Protein AF-A0A638SWA0-F1 (afdb_monomer_lite)

Sequence (325 aa):
LQKNQNGADIPDKKLFLRNIGTTNSTTMSFSGGAGWFKLATVTMPQASSVVYISLIGGAGYNVNSPMQAGISELVLRAGNGNPKGLTGALWRRTSVGFTNFAWVNTSGDTYDVYVEIGNYATGVNIQWDYTSNASVTIHTSPTYTANKPTGLTDGTVYVIYSSHIKPTAADVGALSLSGGQLNGALGIGTSSVLGGNSIVLGDNDTGFKQNGDGNLDVYANSVHVMRFVSGSIQSNKTINITGRVNPSDYGNFDSRYVKDVRLGSQQYYGVNNWQTWNFQCPSGHVLTGINVQDTGSNSADNIAGVYYRPVQKYINGTWYNVASV

Foldseek 3Di:
DPPPCVCPVPPDPPVVCVVVPHWDKDWAADPDFFAKWQFKKKQAPLPFKKKKKKKQAFADDDPPPVLRRDMKIKMWTFHNVVVGDIAIEIEGAGPGHFPFKWWADPDDRMIGIMTTGGHRRHGIMMTMDMDPPMDMDTDRHTDDDRYDDPPTGTYHYDYDDDPRRHDACVRVVHAHPVGDDDQWEDEDVEDAPVIDDWYYYPYRWFGWDDPDVQWIFGTDPVDGAWIGGPPDIDGPDDDDDPDDDDDPDCLVVLQPDFPDKDWADKDKDFDDPPDDDDDDDAFQKDWDAWAWDDPDPPDDIDTGITIMTGIWTDGSNDIDGHGDD

pLDDT: mean 93.41, std 6.36, range [58.66, 98.81]

Structure (mmCIF, N/CA/C/O backbone):
data_AF-A0A638SWA0-F1
#
_entry.id   AF-A0A638SWA0-F1
#
loop_
_atom_site.group_PDB
_atom_site.id
_atom_site.type_symbol
_atom_site.label_atom_id
_atom_site.label_alt_id
_atom_site.label_comp_id
_atom_site.label_asym_id
_atom_site.label_entity_id
_atom_site.label_seq_id
_atom_site.pdbx_PDB_ins_code
_atom_site.Cartn_x
_atom_site.Cartn_y
_atom_site.Cartn_z
_atom_site.occupancy
_atom_site.B_iso_or_equiv
_atom_site.auth_seq_id
_atom_site.auth_comp_id
_atom_site.auth_asym_id
_atom_site.auth_atom_id
_atom_site.pdbx_PDB_model_num
ATOM 1 N N . LEU A 1 1 ? -46.696 12.771 49.098 1.00 58.66 1 LEU A N 1
ATOM 2 C CA . LEU A 1 1 ? -45.338 13.254 49.413 1.00 58.66 1 LEU A CA 1
ATOM 3 C C . LEU A 1 1 ? -45.448 14.344 50.460 1.00 58.66 1 LEU A C 1
ATOM 5 O O . LEU A 1 1 ? -45.840 15.465 50.140 1.00 58.66 1 LEU A O 1
ATOM 9 N N . GLN A 1 2 ? -45.182 14.002 51.718 1.00 63.03 2 GLN A N 1
ATOM 10 C CA . GLN A 1 2 ? -45.032 15.016 52.760 1.00 63.03 2 GLN A CA 1
ATOM 11 C C . GLN A 1 2 ? -43.729 15.781 52.480 1.00 63.03 2 GLN A C 1
ATOM 13 O O . GLN A 1 2 ? -42.634 15.236 52.605 1.00 63.03 2 GLN A O 1
ATOM 18 N N . LYS A 1 3 ? -43.838 17.041 52.029 1.00 64.06 3 LYS A N 1
ATOM 19 C CA . LYS A 1 3 ? -42.699 17.856 51.546 1.00 64.06 3 LYS A CA 1
ATOM 20 C C . LYS A 1 3 ? -41.558 18.022 52.565 1.00 64.06 3 LYS A C 1
ATOM 22 O O . LYS A 1 3 ? -40.447 18.346 52.175 1.00 64.06 3 LYS A O 1
ATOM 27 N N . ASN A 1 4 ? -41.822 17.799 53.846 1.00 79.12 4 ASN A N 1
ATOM 28 C CA . ASN A 1 4 ? -40.891 17.942 54.963 1.00 79.12 4 ASN A CA 1
ATOM 29 C C . ASN A 1 4 ? -40.115 16.658 55.318 1.00 79.12 4 ASN A C 1
ATOM 31 O O . ASN A 1 4 ? -39.335 16.683 56.264 1.00 79.12 4 ASN A O 1
ATOM 35 N N . GLN A 1 5 ? -40.305 15.550 54.591 1.00 77.62 5 GLN A N 1
ATOM 36 C CA . GLN A 1 5 ? -39.649 14.271 54.902 1.00 77.62 5 GLN A CA 1
ATOM 37 C C . GLN A 1 5 ? -38.492 13.898 53.962 1.00 77.62 5 GLN A C 1
ATOM 39 O O . GLN A 1 5 ? -37.899 12.838 54.136 1.00 77.62 5 GLN A O 1
ATOM 44 N N . ASN A 1 6 ? -38.147 14.739 52.975 1.00 75.19 6 ASN A N 1
ATOM 45 C CA . ASN A 1 6 ? -37.049 14.495 52.019 1.00 75.19 6 ASN A CA 1
ATOM 46 C C . ASN A 1 6 ? -37.066 13.077 51.399 1.00 75.19 6 ASN A C 1
ATOM 48 O O . ASN A 1 6 ? -36.022 12.464 51.181 1.00 75.19 6 ASN A O 1
ATOM 52 N N . GLY A 1 7 ? -38.261 12.531 51.147 1.00 76.88 7 GLY A N 1
ATOM 53 C CA . GLY A 1 7 ? -38.437 11.191 50.584 1.00 76.88 7 GLY A CA 1
ATOM 54 C C . GLY A 1 7 ? -38.233 10.032 51.568 1.00 76.88 7 GLY A C 1
ATOM 55 O O . GLY A 1 7 ? -38.028 8.900 51.130 1.00 76.88 7 GLY A O 1
ATOM 56 N N . ALA A 1 8 ? -38.262 10.274 52.884 1.00 79.75 8 ALA A N 1
ATOM 57 C CA . ALA A 1 8 ? -38.305 9.211 53.894 1.00 79.75 8 ALA A CA 1
ATOM 58 C C . ALA A 1 8 ? -39.640 8.440 53.889 1.00 79.75 8 ALA A C 1
ATOM 60 O O . ALA A 1 8 ? -39.660 7.278 54.283 1.00 79.75 8 ALA A O 1
ATOM 61 N N . ASP A 1 9 ? -40.720 9.050 53.386 1.00 84.00 9 ASP A N 1
ATOM 62 C CA . ASP A 1 9 ? -42.027 8.418 53.156 1.00 84.00 9 ASP A CA 1
ATOM 63 C C . ASP A 1 9 ? -42.043 7.452 51.966 1.00 84.00 9 ASP A C 1
ATOM 65 O O . ASP A 1 9 ? -43.042 6.767 51.760 1.00 84.00 9 ASP A O 1
ATOM 69 N N . ILE A 1 10 ? -40.971 7.390 51.171 1.00 83.19 10 ILE A N 1
ATOM 70 C CA . ILE A 1 10 ? -40.895 6.541 49.983 1.00 83.19 10 ILE A CA 1
ATOM 71 C C . ILE A 1 10 ? -40.495 5.118 50.412 1.00 83.19 10 ILE A C 1
ATOM 73 O O . ILE A 1 10 ? -39.326 4.908 50.756 1.00 83.19 10 ILE A O 1
ATOM 77 N N . PRO A 1 11 ? -41.410 4.126 50.357 1.00 82.06 11 PRO A N 1
ATOM 78 C CA . PRO A 1 11 ? -41.141 2.780 50.871 1.00 82.06 11 PRO A CA 1
ATOM 79 C C . PRO A 1 11 ? -40.089 2.042 50.037 1.00 82.06 11 PRO A C 1
ATOM 81 O O . PRO A 1 11 ? -39.259 1.316 50.575 1.00 82.06 11 PRO A O 1
ATOM 84 N N . ASP A 1 12 ? -40.100 2.275 48.721 1.00 81.75 12 ASP A N 1
ATOM 85 C CA . ASP A 1 12 ? -39.104 1.769 47.782 1.00 81.75 12 ASP A CA 1
ATOM 86 C C . ASP A 1 12 ? -38.565 2.918 46.925 1.00 81.75 12 ASP A C 1
ATOM 88 O O . ASP A 1 12 ? -39.152 3.330 45.920 1.00 81.75 12 ASP A O 1
ATOM 92 N N . LYS A 1 13 ? -37.415 3.450 47.345 1.00 79.44 13 LYS A N 1
ATOM 93 C CA . LYS A 1 13 ? -36.737 4.547 46.646 1.00 79.44 13 LYS A CA 1
ATOM 94 C C . LYS A 1 13 ? -36.307 4.150 45.234 1.00 79.44 13 LYS A C 1
ATOM 96 O O . LYS A 1 13 ? -36.334 4.998 44.350 1.00 79.44 13 LYS A O 1
ATOM 101 N N . LYS A 1 14 ? -35.953 2.881 44.995 1.00 73.44 14 LYS A N 1
ATOM 102 C CA . LYS A 1 14 ? -35.503 2.408 43.676 1.00 73.44 14 LYS A CA 1
ATOM 103 C C . LYS A 1 14 ? -36.674 2.353 42.697 1.00 73.44 14 LYS A C 1
ATOM 105 O O . LYS A 1 14 ? -36.560 2.856 41.581 1.00 73.44 14 LYS A O 1
ATOM 110 N N . LEU A 1 15 ? -37.810 1.803 43.128 1.00 75.31 15 LEU A N 1
ATOM 111 C CA . LEU A 1 15 ? -39.031 1.778 42.320 1.00 75.31 15 LEU A CA 1
ATOM 112 C C . LEU A 1 15 ? -39.564 3.191 42.060 1.00 75.31 15 LEU A C 1
ATOM 114 O O . LEU A 1 15 ? -39.975 3.492 40.941 1.00 75.31 15 LEU A O 1
ATOM 118 N N . PHE A 1 16 ? -39.509 4.077 43.060 1.00 80.56 16 PHE A N 1
ATOM 119 C CA . PHE A 1 16 ? -39.891 5.476 42.883 1.00 80.56 16 PHE A CA 1
ATOM 120 C C . PHE A 1 16 ? -39.040 6.170 41.816 1.00 80.56 16 PHE A C 1
ATOM 122 O O . PHE A 1 16 ? -39.613 6.730 40.885 1.00 80.56 16 PHE A O 1
ATOM 129 N N . LEU A 1 17 ? -37.704 6.072 41.904 1.00 78.06 17 LEU A N 1
ATOM 130 C CA . LEU A 1 17 ? -36.780 6.645 40.917 1.00 78.06 17 LEU A CA 1
ATOM 131 C C . LEU A 1 17 ? -37.087 6.144 39.497 1.00 78.06 17 LEU A C 1
ATOM 133 O O . LEU A 1 17 ? -37.130 6.941 38.559 1.00 78.06 17 LEU A O 1
ATOM 137 N N . ARG A 1 18 ? -37.384 4.847 39.351 1.00 76.19 18 ARG A N 1
ATOM 138 C CA . ARG A 1 18 ? -37.765 4.247 38.067 1.00 76.19 18 ARG A CA 1
ATOM 139 C C . ARG A 1 18 ? -39.088 4.799 37.530 1.00 76.19 18 ARG A C 1
ATOM 141 O O . ARG A 1 18 ? -39.174 5.119 36.349 1.00 76.19 18 ARG A O 1
ATOM 148 N N . ASN A 1 19 ? -40.100 4.947 38.384 1.00 80.75 19 ASN A N 1
ATOM 149 C CA . ASN A 1 19 ? -41.422 5.442 37.986 1.00 80.75 19 ASN A CA 1
ATOM 150 C C . ASN A 1 19 ? -41.401 6.904 37.524 1.00 80.75 19 ASN A C 1
ATOM 152 O O . ASN A 1 19 ? -42.198 7.281 36.670 1.00 80.75 19 ASN A O 1
ATOM 156 N N . ILE A 1 20 ? -40.492 7.719 38.065 1.00 83.69 20 ILE A N 1
ATOM 157 C CA . ILE A 1 20 ? -40.313 9.116 37.643 1.00 83.69 20 ILE A CA 1
ATOM 158 C C . ILE A 1 20 ? -39.278 9.279 36.516 1.00 83.69 20 ILE A C 1
ATOM 160 O O . ILE A 1 20 ? -38.947 10.406 36.158 1.00 83.69 20 ILE A O 1
ATOM 164 N N . GLY A 1 21 ? -38.759 8.176 35.961 1.00 76.50 21 GLY A N 1
ATOM 165 C CA . GLY A 1 21 ? -37.814 8.194 34.839 1.00 76.50 21 GLY A CA 1
ATOM 166 C C . GLY A 1 21 ? -36.405 8.676 35.197 1.00 76.50 21 GLY A C 1
ATOM 167 O O . GLY A 1 21 ? -35.696 9.184 34.335 1.00 76.50 21 GLY A O 1
ATOM 168 N N . THR A 1 22 ? -35.995 8.547 36.460 1.00 78.44 22 THR A N 1
ATOM 169 C CA . THR A 1 22 ? -34.651 8.935 36.922 1.00 78.44 22 THR A CA 1
ATOM 170 C C . THR A 1 22 ? -33.704 7.737 36.982 1.00 78.44 22 THR A C 1
ATOM 172 O O . THR A 1 22 ? -34.114 6.615 37.277 1.00 78.44 22 THR A O 1
ATOM 175 N N . THR A 1 23 ? -32.421 7.974 36.710 1.00 83.25 23 THR A N 1
ATOM 176 C CA . THR A 1 23 ? -31.363 6.951 36.736 1.00 83.25 23 THR A CA 1
ATOM 177 C C . THR A 1 23 ? -30.729 6.867 38.123 1.00 83.25 23 THR A C 1
ATOM 179 O O . THR A 1 23 ? -30.589 7.882 38.806 1.00 83.25 23 THR A O 1
ATOM 182 N N . ASN A 1 24 ? -30.306 5.673 38.551 1.00 90.62 24 ASN A N 1
ATOM 183 C CA . ASN A 1 24 ? -29.536 5.550 39.789 1.00 90.62 24 ASN A CA 1
ATOM 184 C C . ASN A 1 24 ? -28.163 6.197 39.594 1.00 90.62 24 ASN A C 1
ATOM 186 O O . ASN A 1 24 ? -27.539 6.010 38.549 1.00 90.62 24 ASN A O 1
ATOM 190 N N . SER A 1 25 ? -27.678 6.930 40.595 1.00 93.19 25 SER A N 1
ATOM 191 C CA . SER A 1 25 ? -26.386 7.606 40.508 1.00 93.19 25 SER A CA 1
ATOM 192 C C . SER A 1 25 ? -25.661 7.683 41.843 1.00 93.19 25 SER A C 1
ATOM 194 O O . SER A 1 25 ? -26.291 7.742 42.897 1.00 93.19 25 SER A O 1
ATOM 196 N N . THR A 1 26 ? -24.336 7.752 41.790 1.00 95.38 26 THR A N 1
ATOM 197 C CA . THR A 1 26 ? -23.477 8.074 42.932 1.00 95.38 26 THR A CA 1
ATOM 198 C C . THR A 1 26 ? -22.214 8.789 42.457 1.00 95.38 26 THR A C 1
ATOM 200 O O . THR A 1 26 ? -21.852 8.700 41.283 1.00 95.38 26 THR A O 1
ATOM 203 N N . THR A 1 27 ? -21.532 9.480 43.365 1.00 96.31 27 THR A N 1
ATOM 204 C CA . THR A 1 27 ? -20.214 10.072 43.114 1.00 96.31 27 THR A CA 1
ATOM 205 C C . THR A 1 27 ? -19.182 9.290 43.908 1.00 96.31 27 THR A C 1
ATOM 207 O O . THR A 1 27 ? -19.388 8.995 45.086 1.00 96.31 27 THR A O 1
ATOM 210 N N . MET A 1 28 ? -18.067 8.942 43.275 1.00 96.31 28 MET A N 1
ATOM 211 C CA . MET A 1 28 ? -17.005 8.177 43.922 1.00 96.31 28 MET A CA 1
ATOM 212 C C . MET A 1 28 ? -15.629 8.528 43.363 1.00 96.31 28 MET A C 1
ATOM 214 O O . MET A 1 28 ? -15.500 9.233 42.364 1.00 96.31 28 MET A O 1
ATOM 218 N N . SER A 1 29 ? -14.594 8.029 44.028 1.00 95.88 29 SER A N 1
ATOM 219 C CA . SER A 1 29 ? -13.204 8.162 43.598 1.00 95.88 29 SER A CA 1
ATOM 220 C C . SER A 1 29 ? -12.566 6.783 43.503 1.00 95.88 29 SER A C 1
ATOM 222 O O . SER A 1 29 ? -12.818 5.917 44.342 1.00 95.88 29 SER A O 1
ATOM 224 N N . PHE A 1 30 ? -11.714 6.595 42.501 1.00 96.69 30 PHE A N 1
ATOM 225 C CA . PHE A 1 30 ? -10.897 5.397 42.342 1.00 96.69 30 PHE A CA 1
ATOM 226 C C . PHE A 1 30 ? -9.528 5.637 42.987 1.00 96.69 30 PHE A C 1
ATOM 228 O O . PHE A 1 30 ? -8.659 6.300 42.419 1.00 96.69 30 PHE A O 1
ATOM 235 N N . SER A 1 31 ? -9.359 5.137 44.212 1.00 94.75 31 SER A N 1
ATOM 236 C CA . SER A 1 31 ? -8.161 5.346 45.035 1.00 94.75 31 SER A CA 1
ATOM 237 C C . SER A 1 31 ? -7.255 4.113 45.018 1.00 94.75 31 SER A C 1
ATOM 239 O O . SER A 1 31 ? -7.712 3.016 45.322 1.00 94.75 31 SER A O 1
ATOM 241 N N . GLY A 1 32 ? -5.968 4.289 44.711 1.00 92.06 32 GLY A N 1
ATOM 242 C CA . GLY A 1 32 ? -4.966 3.209 44.730 1.00 92.06 32 GLY A CA 1
ATOM 243 C C . GLY A 1 32 ? -3.933 3.297 43.606 1.00 92.06 32 GLY A C 1
ATOM 244 O O . GLY A 1 32 ? -2.795 2.870 43.780 1.00 92.06 32 GLY A O 1
ATOM 245 N N . GLY A 1 33 ? -4.305 3.917 42.488 1.00 94.00 33 GLY A N 1
ATOM 246 C CA . GLY A 1 33 ? -3.442 4.103 41.330 1.00 94.00 33 GLY A CA 1
ATOM 247 C C . GLY A 1 33 ? -4.178 3.817 40.021 1.00 94.00 33 GLY A C 1
ATOM 248 O O . GLY A 1 33 ? -5.387 3.592 40.018 1.00 94.00 33 GLY A O 1
ATOM 249 N N . ALA A 1 34 ? -3.443 3.800 38.912 1.00 97.06 34 ALA A N 1
ATOM 250 C CA . ALA A 1 34 ? -3.922 3.277 37.643 1.00 97.06 34 ALA A CA 1
ATOM 251 C C . ALA A 1 34 ? -3.951 1.750 37.739 1.00 97.06 34 ALA A C 1
ATOM 253 O O . ALA A 1 34 ? -2.951 1.142 38.121 1.00 97.06 34 ALA A O 1
ATOM 254 N N . GLY A 1 35 ? -5.083 1.139 37.411 1.00 97.75 35 GLY A N 1
ATOM 255 C CA . GLY A 1 35 ? -5.234 -0.307 37.511 1.00 97.75 35 GLY A CA 1
ATOM 256 C C . GLY A 1 35 ? -6.689 -0.745 37.543 1.00 97.75 35 GLY A C 1
ATOM 257 O O . GLY A 1 35 ? -7.573 -0.067 37.018 1.00 97.75 35 GLY A O 1
ATOM 258 N N . TRP A 1 36 ? -6.920 -1.899 38.161 1.00 98.62 36 TRP A N 1
ATOM 259 C CA . TRP A 1 36 ? -8.186 -2.617 38.154 1.00 98.62 36 TRP A CA 1
ATOM 260 C C . TRP A 1 36 ? -8.939 -2.447 39.469 1.00 98.62 36 TRP A C 1
ATOM 262 O O . TRP A 1 36 ? -8.371 -2.537 40.556 1.00 98.62 36 TRP A O 1
ATOM 272 N N . PHE A 1 37 ? -10.247 -2.237 39.362 1.00 98.56 37 PHE A N 1
ATOM 273 C CA . PHE A 1 37 ? -11.129 -1.988 40.494 1.00 98.56 37 PHE A CA 1
ATOM 274 C C . PHE A 1 37 ? -12.367 -2.868 40.409 1.00 98.56 37 PHE A C 1
ATOM 276 O O . PHE A 1 37 ? -13.006 -2.927 39.358 1.00 98.56 37 PHE A O 1
ATOM 283 N N . LYS A 1 38 ? -12.754 -3.502 41.521 1.00 98.50 38 LYS A N 1
ATOM 284 C CA . LYS A 1 38 ? -14.052 -4.189 41.634 1.00 98.50 38 LYS A CA 1
ATOM 285 C C . LYS A 1 38 ? -15.168 -3.146 41.733 1.00 98.50 38 LYS A C 1
ATOM 287 O O . LYS A 1 38 ? -15.517 -2.712 42.828 1.00 98.50 38 LYS A O 1
ATOM 292 N N . LEU A 1 39 ? -15.700 -2.721 40.590 1.00 98.56 39 LEU A N 1
ATOM 293 C CA . LEU A 1 39 ? -16.686 -1.644 40.487 1.00 98.56 39 LEU A CA 1
ATOM 294 C C . LEU A 1 39 ? -18.044 -2.038 41.063 1.00 98.56 39 LEU A C 1
ATOM 296 O O . LEU A 1 39 ? -18.667 -1.253 41.776 1.00 98.56 39 LEU A O 1
ATOM 300 N N . ALA A 1 40 ? -18.523 -3.232 40.720 1.00 98.62 40 ALA A N 1
ATOM 301 C CA . ALA A 1 40 ? -19.883 -3.633 41.036 1.00 98.62 40 ALA A CA 1
ATOM 302 C C . ALA A 1 40 ? -19.999 -5.128 41.317 1.00 98.62 40 ALA A C 1
ATOM 304 O O . ALA A 1 40 ? -19.208 -5.935 40.833 1.00 98.62 40 ALA A O 1
ATOM 305 N N . THR A 1 41 ? -21.039 -5.486 42.058 1.00 98.62 41 THR A N 1
ATOM 306 C CA . THR A 1 41 ? -21.566 -6.851 42.107 1.00 98.62 41 THR A CA 1
ATOM 307 C C . THR A 1 41 ? -22.967 -6.822 41.512 1.00 98.62 41 THR A C 1
ATOM 309 O O . THR A 1 41 ? -23.808 -6.024 41.934 1.00 98.62 41 THR A O 1
ATOM 312 N N . VAL A 1 42 ? -23.212 -7.665 40.515 1.00 98.50 42 VAL A N 1
ATOM 313 C CA . VAL A 1 42 ? -24.490 -7.751 39.801 1.00 98.50 42 VAL A CA 1
ATOM 314 C C . VAL A 1 42 ? -25.092 -9.133 39.986 1.00 98.50 42 VAL A C 1
ATOM 316 O O . VAL A 1 42 ? -24.368 -10.122 39.993 1.00 98.50 42 VAL A O 1
ATOM 319 N N . THR A 1 43 ? -26.412 -9.225 40.119 1.00 98.19 43 THR A N 1
ATOM 320 C CA . THR A 1 43 ? -27.128 -10.500 39.972 1.00 98.19 43 THR A CA 1
ATOM 321 C C . THR A 1 43 ? -27.958 -10.421 38.706 1.00 98.19 43 THR A C 1
ATOM 323 O O . THR A 1 43 ? -28.804 -9.540 38.576 1.00 98.19 43 THR A O 1
ATOM 326 N N . MET A 1 44 ? -27.674 -11.296 37.749 1.00 97.75 44 MET A N 1
ATOM 327 C CA . MET A 1 44 ? -28.225 -11.259 36.398 1.00 97.75 44 MET A CA 1
ATOM 328 C C . MET A 1 44 ? -28.675 -12.663 35.986 1.00 97.75 44 MET A C 1
ATOM 330 O O . MET A 1 44 ? -27.873 -13.414 35.418 1.00 97.75 44 MET A O 1
ATOM 334 N N . PRO A 1 45 ? -29.938 -13.031 36.273 1.00 96.50 45 PRO A N 1
ATOM 335 C CA . PRO A 1 45 ? -30.500 -14.302 35.844 1.00 96.50 45 PRO A CA 1
ATOM 336 C C . PRO A 1 45 ? -30.265 -14.580 34.360 1.00 96.50 45 PRO A C 1
ATOM 338 O O . PRO A 1 45 ? -30.293 -13.662 33.538 1.00 96.50 45 PRO A O 1
ATOM 341 N N . GLN A 1 46 ? -30.082 -15.852 33.998 1.00 94.31 46 GLN A N 1
ATOM 342 C CA . GLN A 1 46 ? -29.899 -16.302 32.606 1.00 94.31 46 GLN A CA 1
ATOM 343 C C . GLN A 1 46 ? -31.212 -16.243 31.792 1.00 94.31 46 GLN A C 1
ATOM 345 O O . GLN A 1 46 ? -31.641 -17.217 31.178 1.00 94.31 46 GLN A O 1
ATOM 350 N N . ALA A 1 47 ? -31.890 -15.096 31.846 1.00 88.19 47 ALA A N 1
ATOM 351 C CA . ALA A 1 47 ? -33.216 -14.836 31.305 1.00 88.19 47 ALA A CA 1
ATOM 352 C C . ALA A 1 47 ? -33.323 -13.366 30.856 1.00 88.19 47 ALA A C 1
ATOM 354 O O . ALA A 1 47 ? -34.004 -12.552 31.479 1.00 88.19 47 ALA A O 1
ATOM 355 N N . SER A 1 48 ? -32.615 -13.009 29.779 1.00 88.00 48 SER A N 1
ATOM 356 C CA . SER A 1 48 ? -32.664 -11.675 29.147 1.00 88.00 48 SER A CA 1
ATOM 357 C C . SER A 1 48 ? -32.414 -10.495 30.105 1.00 88.00 48 SER A C 1
ATOM 359 O O . SER A 1 48 ? -33.003 -9.426 29.946 1.00 88.00 48 SER A O 1
ATOM 361 N N . SER A 1 49 ? -31.529 -10.662 31.091 1.00 96.31 49 SER A N 1
ATOM 362 C CA . SER A 1 49 ? -31.111 -9.571 31.974 1.00 96.31 49 SER A CA 1
ATOM 363 C C . SER A 1 49 ? -30.142 -8.613 31.285 1.00 96.31 49 SER A C 1
ATOM 365 O O . SER A 1 49 ? -29.224 -9.051 30.587 1.00 96.31 49 SER A O 1
ATOM 367 N N . VAL A 1 50 ? -30.313 -7.310 31.519 1.00 97.00 50 VAL A N 1
ATOM 368 C CA . VAL A 1 50 ? -29.412 -6.252 31.036 1.00 97.00 50 VAL A CA 1
ATOM 369 C C . VAL A 1 50 ? -29.028 -5.356 32.205 1.00 97.00 50 VAL A C 1
ATOM 371 O O . VAL A 1 50 ? -29.882 -5.002 33.015 1.00 97.00 50 VAL A O 1
ATOM 374 N N . VAL A 1 51 ? -27.752 -4.989 32.273 1.00 98.12 51 VAL A N 1
ATOM 375 C CA . VAL A 1 51 ? -27.220 -3.973 33.185 1.00 98.12 51 VAL A CA 1
ATOM 376 C C . VAL A 1 51 ? -26.471 -2.941 32.349 1.00 98.12 51 VAL A C 1
ATOM 378 O O . VAL A 1 51 ? -25.668 -3.300 31.492 1.00 98.12 51 VAL A O 1
ATOM 381 N N . TYR A 1 52 ? -26.724 -1.668 32.613 1.00 97.62 52 TYR A N 1
ATOM 382 C CA . TYR A 1 52 ? -25.995 -0.532 32.066 1.00 97.62 52 TYR A CA 1
ATOM 383 C C . TYR A 1 52 ? -25.321 0.212 33.215 1.00 97.62 52 TYR A C 1
ATOM 385 O O . TYR A 1 52 ? -25.970 0.512 34.215 1.00 97.62 52 TYR A O 1
ATOM 393 N N . ILE A 1 53 ? -24.033 0.514 33.079 1.00 98.12 53 ILE A N 1
ATOM 394 C CA . ILE A 1 53 ? -23.268 1.342 34.013 1.00 98.12 53 ILE A CA 1
ATOM 395 C C . ILE A 1 53 ? -22.465 2.344 33.191 1.00 98.12 53 ILE A C 1
ATOM 397 O O . ILE A 1 53 ? -21.715 1.950 32.304 1.00 98.12 53 ILE A O 1
ATOM 401 N N . SER A 1 54 ? -22.556 3.629 33.506 1.00 96.62 54 SER A N 1
ATOM 402 C CA . SER A 1 54 ? -21.723 4.658 32.893 1.00 96.62 54 SER A CA 1
ATOM 403 C C . SER A 1 54 ? -20.902 5.427 33.905 1.00 96.62 54 SER A C 1
ATOM 405 O O . SER A 1 54 ? -21.371 5.746 34.996 1.00 96.62 54 SER A O 1
ATOM 407 N N . LEU A 1 55 ? -19.693 5.779 33.487 1.00 96.44 55 LEU A N 1
ATOM 408 C CA . LEU A 1 55 ? -18.830 6.755 34.131 1.00 96.44 55 LEU A CA 1
ATOM 409 C C . LEU A 1 55 ? -18.972 8.088 33.399 1.00 96.44 55 LEU A C 1
ATOM 411 O O . LEU A 1 55 ? -18.787 8.135 32.184 1.00 96.44 55 LEU A O 1
ATOM 415 N N . ILE A 1 56 ? -19.254 9.155 34.139 1.00 95.00 56 ILE A N 1
ATOM 416 C CA . ILE A 1 56 ? -19.227 10.539 33.662 1.00 95.00 56 ILE A CA 1
ATOM 417 C C . ILE A 1 56 ? -18.099 11.261 34.406 1.00 95.00 56 ILE A C 1
ATOM 419 O O . ILE A 1 56 ? -18.082 11.315 35.639 1.00 95.00 56 ILE A O 1
ATOM 423 N N . GLY A 1 57 ? -17.158 11.802 33.638 1.00 93.81 57 GLY A N 1
ATOM 424 C CA . GLY A 1 57 ? -15.832 12.206 34.095 1.00 93.81 57 GLY A CA 1
ATOM 425 C C . GLY A 1 57 ? -14.764 11.177 33.711 1.00 93.81 57 GLY A C 1
ATOM 426 O O . GLY A 1 57 ? -15.010 10.230 32.962 1.00 93.81 57 GLY A O 1
ATOM 427 N N . GLY A 1 58 ? -13.553 11.363 34.220 1.00 92.81 58 GLY A N 1
ATOM 428 C CA . GLY A 1 58 ? -12.433 10.466 33.960 1.00 92.81 58 GLY A CA 1
ATOM 429 C C . GLY A 1 58 ? -11.232 10.783 34.840 1.00 92.81 58 GLY A C 1
ATOM 430 O O . GLY A 1 58 ? -11.328 11.527 35.813 1.00 92.81 58 GLY A O 1
ATOM 431 N N . ALA A 1 59 ? -10.094 10.200 34.491 1.00 94.44 59 ALA A N 1
ATOM 432 C CA . ALA A 1 59 ? -8.810 10.442 35.125 1.00 94.44 59 ALA A CA 1
ATOM 433 C C . ALA A 1 59 ? -8.305 11.880 34.876 1.00 94.44 59 ALA A C 1
ATOM 435 O O . ALA A 1 59 ? -7.956 12.258 33.751 1.00 94.44 59 ALA A O 1
ATOM 436 N N . GLY A 1 60 ? -8.209 12.654 35.961 1.00 94.38 60 GLY A N 1
ATOM 437 C CA . GLY A 1 60 ? -7.711 14.031 36.015 1.00 94.38 60 GLY A CA 1
ATOM 438 C C . GLY A 1 60 ? -8.771 15.118 35.778 1.00 94.38 60 GLY A C 1
ATOM 439 O O . GLY A 1 60 ? -9.911 14.837 35.426 1.00 94.38 60 GLY A O 1
ATOM 440 N N . TYR A 1 61 ? -8.381 16.376 36.013 1.00 93.44 61 TYR A N 1
ATOM 441 C CA . TYR A 1 61 ? -9.267 17.556 36.036 1.00 93.44 61 TYR A CA 1
ATOM 442 C C . TYR A 1 61 ? -8.547 18.847 35.580 1.00 93.44 61 TYR A C 1
ATOM 444 O O . TYR A 1 61 ? -8.792 19.947 36.073 1.00 93.44 61 TYR A O 1
ATOM 452 N N . ASN A 1 62 ? -7.609 18.710 34.647 1.00 94.81 62 ASN A N 1
ATOM 453 C CA . ASN A 1 62 ? -6.805 19.796 34.102 1.00 94.81 62 ASN A CA 1
ATOM 454 C C . ASN A 1 62 ? -7.602 20.634 33.091 1.00 94.81 62 ASN A C 1
ATOM 456 O O . ASN A 1 62 ? -8.305 20.117 32.220 1.00 94.81 62 ASN A O 1
ATOM 460 N N . VAL A 1 63 ? -7.415 21.953 33.136 1.00 94.75 63 VAL A N 1
ATOM 461 C CA . VAL A 1 63 ? -7.915 22.862 32.095 1.00 94.75 63 VAL A CA 1
ATOM 462 C C . VAL A 1 63 ? -7.262 22.514 30.747 1.00 94.75 63 VAL A C 1
ATOM 464 O O . VAL A 1 63 ? -6.131 22.032 30.697 1.00 94.75 63 VAL A O 1
ATOM 467 N N . ASN A 1 64 ? -7.980 22.738 29.641 1.00 93.88 64 ASN A N 1
ATOM 468 C CA . ASN A 1 64 ? -7.540 22.428 28.270 1.00 93.88 64 ASN A CA 1
ATOM 469 C C . ASN A 1 64 ? -7.281 20.935 27.989 1.00 93.88 64 ASN A C 1
ATOM 471 O O . ASN A 1 64 ? -6.662 20.590 26.985 1.00 93.88 64 ASN A O 1
ATOM 475 N N . SER A 1 65 ? -7.793 20.045 28.842 1.00 92.62 65 SER A N 1
ATOM 476 C CA . SER A 1 65 ? -7.764 18.589 28.664 1.00 92.62 65 SER A CA 1
ATOM 477 C C . SER A 1 65 ? -9.188 18.037 28.477 1.00 92.62 65 SER A C 1
ATOM 479 O O . SER A 1 65 ? -9.702 17.341 29.352 1.00 92.62 65 SER A O 1
ATOM 481 N N . PRO A 1 66 ? -9.871 18.334 27.351 1.00 90.69 66 PRO A N 1
ATOM 482 C CA . PRO A 1 66 ? -11.300 18.038 27.177 1.00 90.69 66 PRO A CA 1
ATOM 483 C C . PRO A 1 66 ? -11.641 16.543 27.243 1.00 90.69 66 PRO A C 1
ATOM 485 O O . PRO A 1 66 ? -12.759 16.193 27.606 1.00 90.69 66 PRO A O 1
ATOM 488 N N . MET A 1 67 ? -10.685 15.645 26.976 1.00 90.62 67 MET A N 1
ATOM 489 C CA . MET A 1 67 ? -10.880 14.200 27.141 1.00 90.62 67 MET A CA 1
ATOM 490 C C . MET A 1 67 ? -11.211 13.786 28.588 1.00 90.62 67 MET A C 1
ATOM 492 O O . MET A 1 67 ? -11.791 12.719 28.781 1.00 90.62 67 MET A O 1
ATOM 496 N N . GLN A 1 68 ? -10.855 14.611 29.585 1.00 92.88 68 GLN A N 1
ATOM 497 C CA . GLN A 1 68 ? -11.137 14.384 31.012 1.00 92.88 68 GLN A CA 1
ATOM 498 C C . GLN A 1 68 ? -12.600 14.645 31.382 1.00 92.88 68 GLN A C 1
ATOM 500 O O . GLN A 1 68 ? -13.112 14.026 32.313 1.00 92.88 68 GLN A O 1
ATOM 505 N N . ALA A 1 69 ? -13.319 15.445 30.589 1.00 91.56 69 ALA A N 1
ATOM 506 C CA . ALA A 1 69 ? -14.781 15.513 30.613 1.00 91.56 69 ALA A CA 1
ATOM 507 C C . ALA A 1 69 ? -15.384 14.324 29.835 1.00 91.56 69 ALA A C 1
ATOM 509 O O . ALA A 1 69 ? -16.169 14.486 28.902 1.00 91.56 69 ALA A O 1
ATOM 510 N N . GLY A 1 70 ? -14.923 13.117 30.167 1.00 88.50 70 GLY A N 1
ATOM 511 C CA . GLY A 1 70 ? -15.202 11.906 29.414 1.00 88.50 70 GLY A CA 1
ATOM 512 C C . GLY A 1 70 ? -16.495 11.207 29.804 1.00 88.50 70 GLY A C 1
ATOM 513 O O . GLY A 1 70 ? -17.096 11.482 30.840 1.00 88.50 70 GLY A O 1
ATOM 514 N N . ILE A 1 71 ? -16.904 10.269 28.952 1.00 91.81 71 ILE A N 1
ATOM 515 C CA . ILE A 1 71 ? -17.991 9.330 29.221 1.00 91.81 71 ILE A CA 1
ATOM 516 C C . ILE A 1 71 ? -17.498 7.931 28.851 1.00 91.81 71 ILE A C 1
ATOM 518 O O . ILE A 1 71 ? -16.848 7.744 27.820 1.00 91.81 71 ILE A O 1
ATOM 522 N N . SER A 1 72 ? -17.784 6.944 29.694 1.00 93.56 72 SER A N 1
ATOM 523 C CA . SER A 1 72 ? -17.599 5.521 29.387 1.00 93.56 72 SER A CA 1
ATOM 524 C C . SER A 1 72 ? -18.882 4.771 29.687 1.00 93.56 72 SER A C 1
ATOM 526 O O . SER A 1 72 ? -19.488 5.015 30.725 1.00 93.56 72 SER A O 1
ATOM 528 N N . GLU A 1 73 ? -19.285 3.863 28.805 1.00 96.06 73 GLU A N 1
ATOM 529 C CA . GLU A 1 73 ? -20.566 3.158 28.910 1.00 96.06 73 GLU A CA 1
ATOM 530 C C . GLU A 1 73 ? -20.331 1.651 28.857 1.00 96.06 73 GLU A C 1
ATOM 532 O O . GLU A 1 73 ? -19.909 1.110 27.835 1.00 96.06 73 GLU A O 1
ATOM 537 N N . LEU A 1 74 ? -20.595 0.977 29.970 1.00 98.00 74 LEU A N 1
ATOM 538 C CA . LEU A 1 74 ? -20.523 -0.466 30.119 1.00 98.00 74 LEU A CA 1
ATOM 539 C C . LEU A 1 74 ? -21.932 -1.056 30.045 1.00 98.00 74 LEU A C 1
ATOM 541 O O . LEU A 1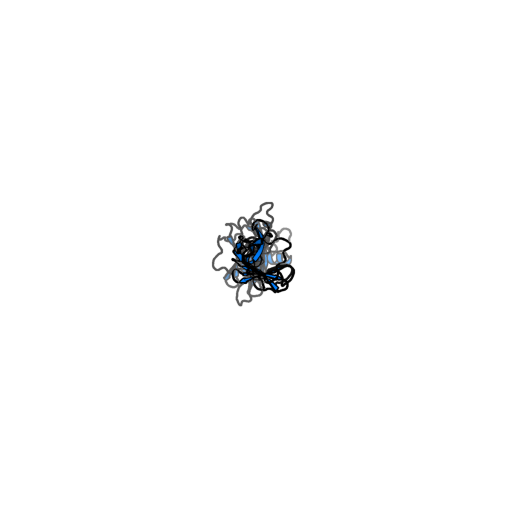 74 ? -22.809 -0.705 30.832 1.00 98.00 74 LEU A O 1
ATOM 545 N N . VAL A 1 75 ? -22.130 -2.002 29.135 1.00 98.31 75 VAL A N 1
ATOM 546 C CA . VAL A 1 75 ? -23.360 -2.783 29.009 1.00 98.31 75 VAL A CA 1
ATOM 547 C C . VAL A 1 75 ? -23.036 -4.245 29.255 1.00 98.31 75 VAL A C 1
ATOM 549 O O . VAL A 1 75 ? -22.160 -4.803 28.600 1.00 98.31 75 VAL A O 1
ATOM 552 N N . LEU A 1 76 ? -23.772 -4.883 30.157 1.00 98.38 76 LEU A N 1
ATOM 553 C CA . LEU A 1 76 ? -23.733 -6.322 30.394 1.00 98.38 76 LEU A CA 1
ATOM 554 C C . LEU A 1 76 ? -25.069 -6.933 29.983 1.00 98.38 76 LEU A C 1
ATOM 556 O O . LEU A 1 76 ? -26.133 -6.366 30.245 1.00 98.38 76 LEU A O 1
ATOM 560 N N . ARG A 1 77 ? -25.026 -8.123 29.390 1.00 97.06 77 ARG A N 1
ATOM 561 C CA . ARG A 1 77 ? -26.202 -8.959 29.142 1.00 97.06 77 ARG A CA 1
ATOM 562 C C . ARG A 1 77 ? -25.957 -10.368 29.651 1.00 97.06 77 ARG A C 1
ATOM 564 O O . ARG A 1 77 ? -24.887 -10.926 29.425 1.00 97.06 77 ARG A O 1
ATOM 571 N N . ALA A 1 78 ? -26.953 -10.950 30.305 1.00 96.62 78 ALA A N 1
ATOM 572 C CA . ALA A 1 78 ? -26.898 -12.358 30.674 1.00 96.62 78 ALA A CA 1
ATOM 573 C C . ALA A 1 78 ? -27.061 -13.253 29.439 1.00 96.62 78 ALA A C 1
ATOM 575 O O . ALA A 1 78 ? -27.821 -12.928 28.522 1.00 96.62 78 ALA A O 1
ATOM 576 N N . GLY A 1 79 ? -26.352 -14.381 29.437 1.00 91.62 79 GLY A N 1
ATOM 577 C CA . GLY A 1 79 ? -26.556 -15.457 28.476 1.00 91.62 79 GLY A CA 1
ATOM 578 C C . GLY A 1 79 ? -27.914 -16.143 28.648 1.00 91.62 79 GLY A C 1
ATOM 579 O O . GLY A 1 79 ? -28.712 -15.823 29.530 1.00 91.62 79 GLY A O 1
ATOM 580 N N . ASN A 1 80 ? -28.170 -17.126 27.790 1.00 89.75 80 ASN A N 1
ATOM 581 C CA . ASN A 1 80 ? -29.367 -17.974 27.830 1.00 89.75 80 ASN A CA 1
ATOM 582 C C . ASN A 1 80 ? -29.160 -19.253 28.671 1.00 89.75 80 ASN A C 1
ATOM 584 O O . ASN A 1 80 ? -29.906 -20.219 28.520 1.00 89.75 80 ASN A O 1
ATOM 588 N N . GLY A 1 81 ? -28.098 -19.305 29.482 1.00 88.50 81 GLY A N 1
ATOM 589 C CA . GLY A 1 81 ? -27.708 -20.489 30.245 1.00 88.50 81 GLY A CA 1
ATOM 590 C C . GLY A 1 81 ? -26.908 -21.536 29.460 1.00 88.50 81 GLY A C 1
ATOM 591 O O . GLY A 1 81 ? -26.402 -22.464 30.084 1.00 88.50 81 GLY A O 1
ATOM 592 N N . ASN A 1 82 ? -26.732 -21.389 28.138 1.00 89.38 82 ASN A N 1
ATOM 593 C CA . ASN A 1 82 ? -26.036 -22.350 27.270 1.00 89.38 82 ASN A CA 1
ATOM 594 C C . ASN A 1 82 ? -25.124 -21.653 26.228 1.00 89.38 82 ASN A C 1
ATOM 596 O O . ASN A 1 82 ? -25.525 -21.492 25.074 1.00 89.38 82 ASN A O 1
ATOM 600 N N . PRO A 1 83 ? -23.885 -21.269 26.588 1.00 89.25 83 PRO A N 1
ATOM 601 C CA . PRO A 1 83 ? -23.276 -21.402 27.909 1.00 89.25 83 PRO A CA 1
ATOM 602 C C . PRO A 1 83 ? -23.828 -20.380 28.909 1.00 89.25 83 PRO A C 1
ATOM 604 O O . PRO A 1 83 ? -24.270 -19.287 28.547 1.00 89.25 83 PRO A O 1
ATOM 607 N N . LYS A 1 84 ? -23.777 -20.730 30.196 1.00 90.31 84 LYS A N 1
ATOM 608 C CA . LYS A 1 84 ? -24.077 -19.794 31.278 1.00 90.31 84 LYS A CA 1
ATOM 609 C C . LYS A 1 84 ? -22.973 -18.747 31.378 1.00 90.31 84 LYS A C 1
ATOM 611 O O . LYS A 1 84 ? -21.794 -19.086 31.421 1.00 90.31 84 LYS A O 1
ATOM 616 N N . GLY A 1 85 ? -23.355 -17.480 31.485 1.00 93.69 85 GLY A N 1
ATOM 617 C CA . GLY A 1 85 ? -22.392 -16.397 31.634 1.00 93.69 85 GLY A CA 1
ATOM 618 C C . GLY A 1 85 ? -22.981 -15.029 31.347 1.00 93.69 85 GLY A C 1
ATOM 619 O O . GLY A 1 85 ? -24.200 -14.850 31.292 1.00 93.69 85 GLY A O 1
ATOM 620 N N . LEU A 1 86 ? -22.083 -14.070 31.155 1.00 96.31 86 LEU A N 1
ATOM 621 C CA . LEU A 1 86 ? -22.405 -12.746 30.647 1.00 96.31 86 LEU A CA 1
ATOM 622 C C . LEU A 1 86 ? -21.757 -12.567 29.273 1.00 96.31 86 LEU A C 1
ATOM 624 O O . LEU A 1 86 ? -20.754 -13.201 28.953 1.00 96.31 86 LEU A O 1
ATOM 628 N N . THR A 1 87 ? -22.316 -11.660 28.489 1.00 95.81 87 THR A N 1
ATOM 629 C CA . THR A 1 87 ? -21.577 -10.923 27.469 1.00 95.81 87 THR A CA 1
ATOM 630 C C . THR A 1 87 ? -21.541 -9.462 27.891 1.00 95.81 87 THR A C 1
ATOM 632 O O . THR A 1 87 ? -22.468 -8.974 28.544 1.00 95.81 87 THR A O 1
ATOM 635 N N . GLY A 1 88 ? -20.473 -8.758 27.542 1.00 97.00 88 GLY A N 1
ATOM 636 C CA . GLY A 1 88 ? -20.320 -7.363 27.902 1.00 97.00 88 GLY A CA 1
ATOM 637 C C . GLY A 1 88 ? -19.683 -6.562 26.784 1.00 97.00 88 G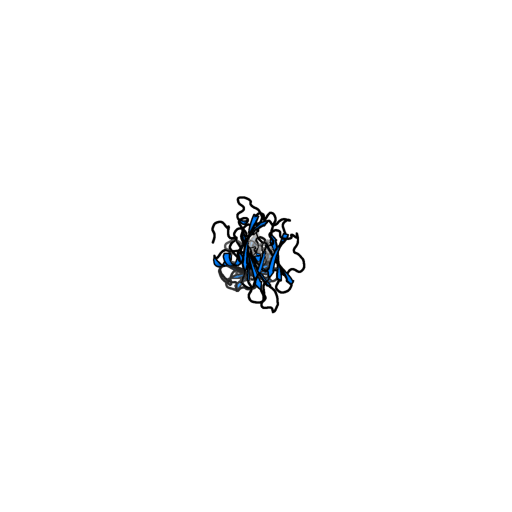LY A C 1
ATOM 638 O O . GLY A 1 88 ? -18.800 -7.059 26.080 1.00 97.00 88 GLY A O 1
ATOM 639 N N . ALA A 1 89 ? -20.072 -5.297 26.705 1.00 98.06 89 ALA A N 1
ATOM 640 C CA . ALA A 1 89 ? -19.489 -4.307 25.821 1.00 98.06 89 ALA A CA 1
ATOM 641 C C . ALA A 1 89 ? -19.165 -3.028 26.601 1.00 98.06 89 ALA A C 1
ATOM 643 O O . ALA A 1 89 ? -20.043 -2.472 27.260 1.00 98.06 89 ALA A O 1
ATOM 644 N N . LEU A 1 90 ? -17.931 -2.542 26.487 1.00 97.94 90 LEU A N 1
ATOM 645 C CA . LEU A 1 90 ? -17.529 -1.218 26.955 1.00 97.94 90 LEU A CA 1
ATOM 646 C C . LEU A 1 90 ? -17.328 -0.302 25.752 1.00 97.94 90 LEU A C 1
ATOM 648 O O . LEU A 1 90 ? -16.458 -0.552 24.922 1.00 97.94 90 LEU A O 1
ATOM 652 N N . TRP A 1 91 ? -18.095 0.779 25.680 1.00 95.75 91 TRP A N 1
ATOM 653 C CA . TRP A 1 91 ? -17.941 1.813 24.663 1.00 95.75 91 TRP A CA 1
ATOM 654 C C . TRP A 1 91 ? -16.978 2.877 25.172 1.00 95.75 91 TRP A C 1
ATOM 656 O O . TRP A 1 91 ? -17.330 3.759 25.963 1.00 95.75 91 TRP A O 1
ATOM 666 N N . ARG A 1 92 ? -15.727 2.777 24.725 1.00 89.00 92 ARG A N 1
ATOM 667 C CA . ARG A 1 92 ? -14.657 3.689 25.111 1.00 89.00 92 ARG A CA 1
ATOM 668 C C . ARG A 1 92 ? -14.676 4.913 24.198 1.00 89.00 92 ARG A C 1
ATOM 670 O O . ARG A 1 92 ? -14.223 4.851 23.055 1.00 89.00 92 ARG A O 1
ATOM 677 N N . ARG A 1 93 ? -15.192 6.031 24.720 1.00 86.75 93 ARG A N 1
ATOM 678 C CA . ARG A 1 93 ? -15.268 7.321 24.003 1.00 86.75 93 ARG A CA 1
ATOM 679 C C . ARG A 1 93 ? -14.079 8.239 24.280 1.00 86.75 93 ARG A C 1
ATOM 681 O O . ARG A 1 93 ? -13.740 9.070 23.442 1.00 86.75 93 ARG A O 1
ATOM 688 N N . THR A 1 94 ? -13.442 8.098 25.445 1.00 87.00 94 THR A N 1
ATOM 689 C CA . THR A 1 94 ? -12.249 8.869 25.828 1.00 87.00 94 THR A CA 1
ATOM 690 C C . THR A 1 94 ? -11.116 7.960 26.299 1.00 87.00 94 THR A C 1
ATOM 692 O O . THR A 1 94 ? -11.310 6.790 26.633 1.00 87.00 94 THR A O 1
ATOM 695 N N . SER A 1 95 ? -9.890 8.485 26.293 1.00 86.94 95 SER A N 1
ATOM 696 C CA . SER A 1 95 ? -8.703 7.725 26.693 1.00 86.94 95 SER A CA 1
ATOM 697 C C . SER A 1 95 ? -8.544 7.585 28.210 1.00 86.94 95 SER A C 1
ATOM 699 O O . SER A 1 95 ? -7.745 6.756 28.635 1.00 86.94 95 SER A O 1
ATOM 701 N N . VAL A 1 96 ? -9.308 8.355 28.994 1.00 92.56 96 VAL A N 1
ATOM 702 C CA . VAL A 1 96 ? -9.135 8.548 30.446 1.00 92.56 96 VAL A CA 1
ATOM 703 C C . VAL A 1 96 ? -10.338 8.095 31.286 1.00 92.56 96 VAL A C 1
ATOM 705 O O . VAL A 1 96 ? -10.321 8.258 32.501 1.00 92.56 96 VAL A O 1
ATOM 708 N N . GLY A 1 97 ? -11.391 7.555 30.668 1.00 93.56 97 GLY A N 1
ATOM 709 C CA . GLY A 1 97 ? -12.480 6.883 31.382 1.00 93.56 97 GLY A CA 1
ATOM 710 C C . GLY A 1 97 ? -12.146 5.420 31.697 1.00 93.56 97 GLY A C 1
ATOM 711 O O . GLY A 1 97 ? -10.982 5.080 31.906 1.00 93.56 97 GLY A O 1
ATOM 712 N N . PHE A 1 98 ? -13.150 4.539 31.681 1.00 95.62 98 PHE A N 1
ATOM 713 C CA . PHE A 1 98 ? -12.889 3.098 31.717 1.00 95.62 98 PHE A CA 1
ATOM 714 C C . PHE A 1 98 ? -12.130 2.679 30.452 1.00 95.62 98 PHE A C 1
ATOM 716 O O . PHE A 1 98 ? -12.561 2.961 29.330 1.00 95.62 98 PHE A O 1
ATOM 723 N N . THR A 1 99 ? -10.989 2.015 30.626 1.00 94.56 99 THR A N 1
ATOM 724 C CA . THR A 1 99 ? -10.133 1.558 29.519 1.00 94.56 99 THR A CA 1
ATOM 725 C C . THR A 1 99 ? -10.362 0.098 29.175 1.00 94.56 99 THR A C 1
ATOM 727 O O . THR A 1 99 ? -10.209 -0.282 28.014 1.00 94.56 99 THR A O 1
ATOM 730 N N . ASN A 1 100 ? -10.760 -0.696 30.165 1.00 97.06 100 ASN A N 1
ATOM 731 C CA . ASN A 1 100 ? -11.032 -2.117 30.036 1.00 97.06 100 ASN A CA 1
ATOM 732 C C . ASN A 1 100 ? -12.037 -2.563 31.107 1.00 97.06 100 ASN A C 1
ATOM 734 O O . ASN A 1 100 ? -12.327 -1.822 32.050 1.00 97.06 100 ASN A O 1
ATOM 738 N N . PHE A 1 101 ? -12.580 -3.767 30.966 1.00 98.44 101 PHE A N 1
ATOM 739 C CA . PHE A 1 101 ? -13.415 -4.387 31.984 1.00 98.44 101 PHE A CA 1
ATOM 740 C C . PHE A 1 101 ? -13.423 -5.910 31.846 1.00 98.44 101 PHE A C 1
ATOM 742 O O . PHE A 1 101 ? -13.171 -6.476 30.783 1.00 98.44 101 PHE A O 1
ATOM 749 N N . ALA A 1 102 ? -13.742 -6.571 32.947 1.00 98.62 102 ALA A N 1
ATOM 750 C CA . ALA A 1 102 ? -13.832 -8.016 33.038 1.00 98.62 102 ALA A CA 1
ATOM 751 C C . ALA A 1 102 ? -14.828 -8.392 34.140 1.00 98.62 102 ALA A C 1
ATOM 753 O O . ALA A 1 102 ? -15.219 -7.551 34.952 1.00 98.62 102 ALA A O 1
ATOM 754 N N . TRP A 1 103 ? -15.239 -9.651 34.202 1.00 98.44 103 TRP A N 1
ATOM 755 C CA . TRP A 1 103 ? -16.103 -10.134 35.279 1.00 98.44 103 TRP A CA 1
ATOM 756 C C . TRP A 1 103 ? -15.734 -11.545 35.720 1.00 98.44 103 TRP A C 1
ATOM 758 O O . TRP A 1 103 ? -15.030 -12.274 35.026 1.00 98.44 103 TRP A O 1
ATOM 768 N N . VAL A 1 104 ? -16.251 -11.956 36.871 1.00 97.81 104 VAL A N 1
ATOM 769 C CA . VAL A 1 104 ? -16.174 -13.339 37.353 1.00 97.81 104 VAL A CA 1
ATOM 770 C C . VAL A 1 104 ? -17.503 -13.740 37.969 1.00 97.81 104 VAL A C 1
ATOM 772 O O . VAL A 1 104 ? -18.138 -12.941 38.653 1.00 97.81 104 VAL A O 1
ATOM 775 N N . ASN A 1 105 ? -17.949 -14.968 37.704 1.00 96.94 105 ASN A N 1
ATOM 776 C CA . ASN A 1 105 ? -19.112 -15.532 38.383 1.00 96.94 105 ASN A CA 1
ATOM 777 C C . ASN A 1 105 ? -18.702 -15.953 39.795 1.00 96.94 105 ASN A C 1
ATOM 779 O O . ASN A 1 105 ? -17.786 -16.756 39.949 1.00 96.94 105 ASN A O 1
ATOM 783 N N . THR A 1 106 ? -19.355 -15.404 40.814 1.00 96.88 106 THR A N 1
ATOM 784 C CA . THR A 1 106 ? -19.010 -15.678 42.217 1.00 96.88 106 THR A CA 1
ATOM 785 C C . THR A 1 106 ? -19.911 -16.731 42.844 1.00 96.88 106 THR A C 1
ATOM 787 O O . THR A 1 106 ? -19.461 -17.495 43.692 1.00 96.88 106 THR A O 1
ATOM 790 N N . SER A 1 107 ? -21.177 -16.791 42.431 1.00 96.12 107 SER A N 1
ATOM 791 C CA . SER A 1 107 ? -22.132 -17.832 42.815 1.00 96.12 107 SER A CA 1
ATOM 792 C C . SER A 1 107 ? -23.408 -17.676 41.999 1.00 96.12 107 SER A C 1
ATOM 794 O O . SER A 1 107 ? -23.820 -16.549 41.733 1.00 96.12 107 SER A O 1
ATOM 796 N N . GLY A 1 108 ? -24.071 -18.775 41.628 1.00 94.69 108 GLY A N 1
ATOM 797 C CA . GLY A 1 108 ? -25.366 -18.711 40.948 1.00 94.69 108 GLY A CA 1
ATOM 798 C C . GLY A 1 108 ? -25.327 -17.773 39.737 1.00 94.69 108 GLY A C 1
ATOM 799 O O . GLY A 1 108 ? -24.496 -17.947 38.849 1.00 94.69 108 GLY A O 1
ATOM 800 N N . ASP A 1 109 ? -26.227 -16.794 39.697 1.00 96.81 109 ASP A N 1
ATOM 801 C CA . ASP A 1 109 ? -26.289 -15.749 38.663 1.00 96.81 109 ASP A CA 1
ATOM 802 C C . ASP A 1 109 ? -25.668 -14.417 39.127 1.00 96.81 109 ASP A C 1
ATOM 804 O O . ASP A 1 109 ? -25.967 -13.353 38.586 1.00 96.81 109 ASP A O 1
ATOM 808 N N . THR A 1 110 ? -24.811 -14.460 40.147 1.00 98.06 110 THR A N 1
ATOM 809 C CA . THR A 1 110 ? -24.097 -13.308 40.697 1.00 98.06 110 THR A CA 1
ATOM 810 C C . THR A 1 110 ? -22.688 -13.213 40.122 1.00 98.06 110 THR A C 1
ATOM 812 O O . THR A 1 110 ? -21.950 -14.199 40.034 1.00 98.06 110 THR A O 1
ATOM 815 N N . TYR A 1 111 ? -22.310 -12.002 39.725 1.00 98.38 111 TYR A N 1
ATOM 816 C CA . TYR A 1 111 ? -21.036 -11.700 39.095 1.00 98.38 111 TYR A CA 1
ATOM 817 C C . TYR A 1 111 ? -20.409 -10.463 39.729 1.00 98.38 111 TYR A C 1
ATOM 819 O O . TYR A 1 111 ? -21.085 -9.459 39.957 1.00 98.38 111 TYR A O 1
ATOM 827 N N . ASP A 1 112 ? -19.105 -10.521 39.967 1.00 98.62 112 ASP A N 1
ATOM 828 C CA . ASP A 1 112 ? -18.314 -9.335 40.268 1.00 98.62 112 ASP A CA 1
ATOM 829 C C . ASP A 1 112 ? -17.771 -8.747 38.971 1.00 98.62 112 ASP A C 1
ATOM 831 O O . ASP A 1 112 ? -17.224 -9.464 38.132 1.00 98.62 112 ASP A O 1
ATOM 835 N N . VAL A 1 113 ? -17.930 -7.437 38.817 1.00 98.75 113 VAL A N 1
ATOM 836 C CA . VAL A 1 113 ? -17.547 -6.675 37.631 1.00 98.75 113 VAL A CA 1
ATOM 837 C C . VAL A 1 113 ? -16.369 -5.786 37.989 1.00 98.75 113 VAL A C 1
ATOM 839 O O . VAL A 1 113 ? -16.433 -4.981 38.923 1.00 98.75 113 VAL A O 1
ATOM 842 N N . TYR A 1 114 ? -15.300 -5.928 37.219 1.00 98.81 114 TYR A N 1
ATOM 843 C CA . TYR A 1 114 ? -14.063 -5.185 37.359 1.00 98.81 114 TYR A CA 1
ATOM 844 C C . TYR A 1 114 ? -13.884 -4.243 36.175 1.00 98.81 114 TYR A C 1
ATOM 846 O O . TYR A 1 114 ? -14.167 -4.616 35.040 1.00 98.81 114 TYR A O 1
ATOM 854 N N . VAL A 1 115 ? -13.378 -3.044 36.434 1.00 98.31 115 VAL A N 1
ATOM 855 C CA . VAL A 1 115 ? -13.023 -2.060 35.403 1.00 98.31 115 VAL A CA 1
ATOM 856 C C . VAL A 1 115 ? -11.587 -1.611 35.592 1.00 98.31 115 VAL A C 1
ATOM 858 O O . VAL A 1 115 ? -11.091 -1.552 36.717 1.00 98.31 115 VAL A O 1
ATOM 861 N N . GLU A 1 116 ? -10.937 -1.279 34.490 1.00 97.94 116 GLU A N 1
ATOM 862 C CA . GLU A 1 116 ? -9.634 -0.632 34.486 1.00 97.94 116 GLU A CA 1
ATOM 863 C C . GLU A 1 116 ? -9.811 0.871 34.273 1.00 97.94 116 GLU A C 1
ATOM 865 O O . GLU A 1 116 ? -10.577 1.299 33.403 1.00 97.94 116 GLU A O 1
ATOM 870 N N . ILE A 1 117 ? -9.119 1.675 35.077 1.00 95.94 117 ILE A N 1
ATOM 871 C CA . ILE A 1 117 ? -9.123 3.135 34.966 1.00 95.94 117 ILE A CA 1
ATOM 872 C C . ILE A 1 117 ? -7.766 3.713 35.376 1.00 95.94 117 ILE A C 1
ATOM 874 O O . ILE A 1 117 ? -7.032 3.139 36.183 1.00 95.94 117 ILE A O 1
ATOM 878 N N . GLY A 1 118 ? -7.418 4.857 34.785 1.00 95.06 118 GLY A N 1
ATOM 879 C CA . GLY A 1 118 ? -6.177 5.574 35.070 1.00 95.06 118 GLY A CA 1
ATOM 880 C C . GLY A 1 118 ? -6.160 6.289 36.427 1.00 95.06 118 GLY A C 1
ATOM 881 O O . GLY A 1 118 ? -7.170 6.412 37.117 1.00 95.06 118 GLY A O 1
ATOM 882 N N . ASN A 1 119 ? -4.983 6.814 36.781 1.00 94.56 119 ASN A N 1
ATOM 883 C CA . ASN A 1 119 ? -4.773 7.612 37.990 1.00 94.56 119 ASN A CA 1
ATOM 884 C C . ASN A 1 119 ? -5.684 8.847 38.047 1.00 94.56 119 ASN A C 1
ATOM 886 O O . ASN A 1 119 ? -6.003 9.441 37.022 1.00 94.56 119 ASN A O 1
ATOM 890 N N . TYR A 1 120 ? -5.984 9.313 39.260 1.00 95.25 120 TYR A N 1
ATOM 891 C CA . TYR A 1 120 ? -6.678 10.587 39.497 1.00 95.25 120 TYR A CA 1
ATOM 892 C C . TYR A 1 120 ? -8.120 10.644 38.964 1.00 95.25 120 TYR A C 1
ATOM 894 O O . TYR A 1 120 ? -8.631 11.725 38.678 1.00 95.25 120 TYR A O 1
ATOM 902 N N . ALA A 1 121 ? -8.805 9.503 38.844 1.00 95.44 121 ALA A N 1
ATOM 903 C CA . ALA A 1 121 ? -10.252 9.470 38.631 1.00 95.44 121 ALA A CA 1
ATOM 904 C C . ALA A 1 121 ? -10.982 9.764 39.957 1.00 95.44 121 ALA A C 1
ATOM 906 O O . ALA A 1 121 ? -11.444 8.859 40.657 1.00 95.44 121 ALA A O 1
ATOM 907 N N . THR A 1 122 ? -11.016 11.043 40.338 1.00 94.50 122 THR A N 1
ATOM 908 C CA . THR A 1 122 ? -11.548 11.520 41.624 1.00 94.50 122 THR A CA 1
ATOM 909 C C . THR A 1 122 ? -12.845 12.293 41.448 1.00 94.50 122 THR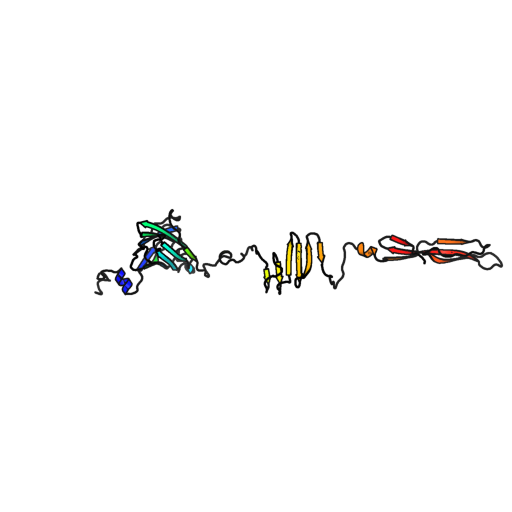 A C 1
ATOM 911 O O . THR A 1 122 ? -12.913 13.182 40.603 1.00 94.50 122 THR A O 1
ATOM 914 N N . GLY A 1 123 ? -13.848 12.006 42.280 1.00 94.81 123 GLY A N 1
ATOM 915 C CA . GLY A 1 123 ? -15.136 12.707 42.240 1.00 94.81 123 GLY A CA 1
ATOM 916 C C . GLY A 1 123 ? -15.905 12.495 40.932 1.00 94.81 123 GLY A C 1
ATOM 917 O O . GLY A 1 123 ? -16.593 13.399 40.466 1.00 94.81 123 GLY A O 1
ATOM 918 N N . VAL A 1 124 ? -15.766 11.317 40.327 1.00 95.81 124 VAL A N 1
ATOM 919 C CA . VAL A 1 124 ? -16.459 10.942 39.091 1.00 95.81 124 VAL A CA 1
ATOM 920 C C . VAL A 1 124 ? -17.873 10.457 39.393 1.00 95.81 124 VAL A C 1
ATOM 922 O O . VAL A 1 124 ? -18.141 9.899 40.461 1.00 95.81 124 VAL A O 1
ATOM 925 N N . ASN A 1 125 ? -18.785 10.648 38.444 1.00 96.75 125 ASN A N 1
ATOM 926 C CA . ASN A 1 125 ? -20.172 10.225 38.591 1.00 96.75 125 ASN A CA 1
ATOM 927 C C . ASN A 1 125 ? -20.374 8.851 37.955 1.00 96.75 125 ASN A C 1
ATOM 929 O O . ASN A 1 125 ? -20.052 8.648 36.786 1.00 96.75 125 ASN A O 1
ATOM 933 N N . ILE A 1 126 ? -20.946 7.925 38.717 1.00 97.62 126 ILE A N 1
ATOM 934 C CA . ILE A 1 126 ? -21.405 6.631 38.222 1.00 97.62 126 ILE A CA 1
ATOM 935 C C . ILE A 1 126 ? -22.919 6.674 38.123 1.00 97.62 126 ILE A C 1
ATOM 937 O O . ILE A 1 126 ? -23.593 7.005 39.097 1.00 97.62 126 ILE A O 1
ATOM 941 N N . GLN A 1 127 ? -23.447 6.316 36.960 1.00 96.31 127 GLN A N 1
ATOM 942 C CA . GLN A 1 127 ? -24.876 6.123 36.736 1.00 96.31 127 GLN A CA 1
ATOM 943 C C . GLN A 1 127 ? -25.138 4.687 36.304 1.00 96.31 127 GLN A C 1
ATOM 945 O O . GLN A 1 127 ? -24.297 4.091 35.635 1.00 96.31 127 GLN A O 1
ATOM 950 N N . TRP A 1 128 ? -26.274 4.112 36.691 1.00 96.38 128 TRP A N 1
ATOM 951 C CA . TRP A 1 128 ? -26.619 2.754 36.281 1.00 96.38 128 TRP A CA 1
ATOM 952 C C . TRP A 1 128 ? -28.123 2.494 36.213 1.00 96.38 128 TRP A C 1
ATOM 954 O O . TRP A 1 128 ? -28.929 3.096 36.931 1.00 96.38 128 TRP A O 1
ATOM 964 N N . ASP A 1 129 ? -28.480 1.538 35.362 1.00 93.69 129 ASP A N 1
ATOM 965 C CA . ASP A 1 129 ? -29.834 1.014 35.203 1.00 93.69 129 ASP A CA 1
ATOM 966 C C . ASP A 1 129 ? -29.794 -0.483 34.863 1.00 93.69 129 ASP A C 1
ATOM 968 O O . ASP A 1 129 ? -28.754 -1.019 34.470 1.00 93.69 129 ASP A O 1
ATOM 972 N N . TYR A 1 130 ? -30.902 -1.187 35.076 1.00 94.50 130 TYR A N 1
ATOM 973 C CA . TYR A 1 130 ? -30.981 -2.630 34.879 1.00 94.50 130 TYR A CA 1
ATOM 974 C C . TYR A 1 130 ? -32.418 -3.134 34.693 1.00 94.50 130 TYR A C 1
ATOM 976 O O . TYR A 1 130 ? -33.401 -2.523 35.121 1.00 94.50 130 TYR A O 1
ATOM 984 N N . THR A 1 131 ? -32.562 -4.292 34.046 1.00 93.94 131 THR A N 1
ATOM 985 C CA . THR A 1 131 ? -33.864 -4.956 33.866 1.00 93.94 131 THR A CA 1
ATOM 986 C C . THR A 1 131 ? -34.473 -5.372 35.205 1.00 93.94 131 THR A C 1
ATOM 988 O O . THR A 1 131 ? -33.767 -5.623 36.174 1.00 93.94 131 THR A O 1
ATOM 991 N N . SER A 1 132 ? -35.803 -5.490 35.279 1.00 91.94 132 SER A N 1
ATOM 992 C CA . SER A 1 132 ? -36.529 -5.779 36.532 1.00 91.94 132 SER A CA 1
ATOM 993 C C . SER A 1 132 ? -36.139 -7.089 37.226 1.00 91.94 132 SER A C 1
ATOM 995 O O . SER A 1 132 ? -36.376 -7.227 38.420 1.00 91.94 132 SER A O 1
ATOM 997 N N . ASN A 1 133 ? -35.557 -8.043 36.498 1.00 94.19 133 ASN A N 1
ATOM 998 C CA . ASN A 1 133 ? -35.086 -9.319 37.033 1.00 94.19 133 ASN A CA 1
ATOM 999 C C . ASN A 1 133 ? -33.607 -9.317 37.452 1.00 94.19 133 ASN A C 1
ATOM 1001 O O . ASN A 1 133 ? -33.118 -10.343 37.910 1.00 94.19 133 ASN A O 1
ATOM 1005 N N . ALA A 1 134 ? -32.894 -8.207 37.269 1.00 96.19 134 ALA A N 1
ATOM 1006 C CA . ALA A 1 134 ? -31.498 -8.061 37.651 1.00 96.19 134 ALA A CA 1
ATOM 1007 C C . ALA A 1 134 ? -31.354 -7.164 38.888 1.00 96.19 134 ALA A C 1
ATOM 1009 O O . ALA A 1 134 ? -32.294 -6.494 39.316 1.00 96.19 134 ALA A O 1
ATOM 1010 N N . SER A 1 135 ? -30.155 -7.131 39.462 1.00 95.62 135 SER A N 1
ATOM 1011 C CA . SER A 1 135 ? -29.784 -6.167 40.494 1.00 95.62 135 SER A CA 1
ATOM 1012 C C . SER A 1 135 ? -28.325 -5.745 40.356 1.00 95.62 135 SER A C 1
ATOM 1014 O O . SER A 1 135 ? -27.490 -6.496 39.850 1.00 95.62 135 SER A O 1
ATOM 1016 N N . VAL A 1 136 ? -28.025 -4.525 40.804 1.00 97.50 136 VAL A N 1
ATOM 1017 C CA . VAL A 1 136 ? -26.683 -3.931 40.772 1.00 97.50 136 VAL A CA 1
ATOM 1018 C C . VAL A 1 136 ? -26.378 -3.295 42.123 1.00 97.50 136 VAL A C 1
ATOM 1020 O O . VAL A 1 136 ? -27.173 -2.498 42.630 1.00 97.50 136 VAL A O 1
ATOM 1023 N N . THR A 1 137 ? -25.199 -3.602 42.658 1.00 97.50 137 THR A N 1
ATOM 1024 C CA . THR A 1 137 ? -24.583 -2.910 43.793 1.00 97.50 137 THR A CA 1
ATOM 1025 C C . THR A 1 137 ? -23.279 -2.279 43.322 1.00 97.50 137 THR A C 1
ATOM 1027 O O . THR A 1 137 ? -22.338 -3.000 42.996 1.00 97.50 137 THR A O 1
ATOM 1030 N N . ILE A 1 138 ? -23.223 -0.944 43.286 1.00 98.06 138 ILE A N 1
ATOM 1031 C CA . ILE A 1 138 ? -21.990 -0.191 43.019 1.00 98.06 138 ILE A CA 1
ATOM 1032 C C . ILE A 1 138 ? -21.179 -0.080 44.311 1.00 98.06 138 ILE A C 1
ATOM 1034 O O . ILE A 1 138 ? -21.702 0.352 45.340 1.00 98.06 138 ILE A O 1
ATOM 1038 N N . HIS A 1 139 ? -19.896 -0.429 44.250 1.00 97.75 139 HIS A N 1
ATOM 1039 C CA . HIS A 1 139 ? -18.964 -0.282 45.365 1.00 97.75 139 HIS A CA 1
ATOM 1040 C C . HIS A 1 139 ? -18.369 1.127 45.340 1.00 97.75 139 HIS A C 1
ATOM 1042 O O . HIS A 1 139 ? -17.469 1.403 44.557 1.00 97.75 139 HIS A O 1
ATOM 1048 N N . THR A 1 140 ? -18.837 2.032 46.206 1.00 95.62 140 THR A N 1
ATOM 1049 C CA . THR A 1 140 ? -18.333 3.425 46.294 1.00 95.62 140 THR A CA 1
ATOM 1050 C C . THR A 1 140 ? -16.922 3.537 46.886 1.00 95.62 140 THR A C 1
ATOM 1052 O O . THR A 1 140 ? -16.334 4.616 46.912 1.00 95.62 140 THR A O 1
ATOM 1055 N N . SER A 1 141 ? -16.365 2.424 47.364 1.00 95.25 141 SER A N 1
ATOM 1056 C CA . SER A 1 141 ? -14.965 2.265 47.769 1.00 95.25 141 SER A CA 1
ATOM 1057 C C . SER A 1 141 ? -14.444 0.935 47.208 1.00 95.25 141 SER A C 1
ATOM 1059 O O . SER A 1 141 ? -14.310 -0.040 47.948 1.00 95.25 141 SER A O 1
ATOM 1061 N N . PRO A 1 142 ? -14.255 0.847 45.880 1.00 96.88 142 PRO A N 1
ATOM 1062 C CA . PRO A 1 142 ? -13.968 -0.405 45.197 1.00 96.88 142 PRO A CA 1
ATOM 1063 C C . PRO A 1 142 ? -12.556 -0.886 45.537 1.00 96.88 142 PRO A C 1
ATOM 1065 O O . PRO A 1 142 ? -11.622 -0.092 45.659 1.00 96.88 142 PRO A O 1
ATOM 1068 N N . THR A 1 143 ? -12.378 -2.200 45.661 1.00 97.12 143 THR A N 1
ATOM 1069 C CA . THR A 1 143 ? -11.062 -2.790 45.933 1.00 97.12 143 THR A CA 1
ATOM 1070 C C . THR A 1 143 ? -10.148 -2.643 44.720 1.00 97.12 143 THR A C 1
ATOM 1072 O O . THR A 1 143 ? -10.553 -3.016 43.616 1.00 97.12 143 THR A O 1
ATOM 1075 N N . TYR A 1 144 ? -8.930 -2.153 44.944 1.00 98.06 144 TYR A N 1
ATOM 1076 C CA . TYR A 1 144 ? -7.917 -1.880 43.923 1.00 98.06 144 TYR A CA 1
ATOM 1077 C C . TYR A 1 144 ? -6.883 -3.004 43.796 1.00 98.06 144 TYR A C 1
ATOM 1079 O O . TYR A 1 144 ? -6.405 -3.534 44.802 1.00 98.06 144 TYR A O 1
ATOM 1087 N N . THR A 1 145 ? -6.463 -3.285 42.563 1.00 98.06 145 THR A N 1
ATOM 1088 C CA . THR A 1 145 ? -5.238 -4.021 42.236 1.00 98.06 145 THR A CA 1
ATOM 1089 C C . THR A 1 145 ? -4.518 -3.349 41.067 1.00 98.06 145 THR A C 1
ATOM 1091 O O . THR A 1 145 ? -5.145 -2.931 40.099 1.00 98.06 145 THR A O 1
ATOM 1094 N N . ALA A 1 146 ? -3.185 -3.277 41.111 1.00 97.75 146 ALA A N 1
ATOM 1095 C CA . ALA A 1 146 ? -2.407 -2.683 40.016 1.00 97.75 146 ALA A CA 1
ATOM 1096 C C . ALA A 1 146 ? -2.555 -3.470 38.700 1.00 97.75 146 ALA A C 1
ATOM 1098 O O . ALA A 1 146 ? -2.683 -2.892 37.627 1.00 97.75 146 ALA A O 1
ATOM 1099 N N . ASN A 1 147 ? -2.584 -4.801 38.799 1.00 97.88 147 ASN A N 1
ATOM 1100 C CA . ASN A 1 147 ? -2.756 -5.706 37.666 1.00 97.88 147 ASN A CA 1
ATOM 1101 C C . ASN A 1 147 ? -4.174 -6.281 37.637 1.00 97.88 147 ASN A C 1
ATOM 1103 O O . ASN A 1 147 ? -4.836 -6.363 38.677 1.00 97.88 147 ASN A O 1
ATOM 1107 N N . LYS A 1 148 ? -4.604 -6.743 36.457 1.00 98.06 148 LYS A N 1
ATOM 1108 C CA . LYS A 1 148 ? -5.855 -7.489 36.294 1.00 98.06 148 LYS A CA 1
ATOM 1109 C C . LYS A 1 148 ? -5.852 -8.729 37.209 1.00 98.06 148 LYS A C 1
ATOM 1111 O O . LYS A 1 148 ? -4.913 -9.524 37.123 1.00 98.06 148 LYS A O 1
ATOM 1116 N N . PRO A 1 149 ? -6.879 -8.930 38.056 1.00 97.94 149 PRO A N 1
ATOM 1117 C CA . PRO A 1 149 ? -7.018 -10.159 38.833 1.00 97.94 149 PRO A CA 1
ATOM 1118 C C . PRO A 1 149 ? -7.070 -11.412 37.948 1.00 97.94 149 PRO A C 1
ATOM 1120 O O . PRO A 1 149 ? -7.561 -11.386 36.816 1.00 97.94 149 PRO A O 1
ATOM 1123 N N . THR A 1 150 ? -6.576 -12.532 38.469 1.00 97.50 150 THR A N 1
ATOM 1124 C CA . THR A 1 150 ? -6.613 -13.821 37.769 1.00 97.50 150 THR A CA 1
ATOM 1125 C C . THR A 1 150 ? -8.029 -14.408 37.763 1.00 97.50 150 THR A C 1
ATOM 1127 O O . THR A 1 150 ? -8.843 -14.117 38.637 1.00 97.50 150 THR A O 1
ATOM 1130 N N . GLY A 1 151 ? -8.348 -15.232 36.759 1.00 96.31 151 GLY A N 1
ATOM 1131 C CA . GLY A 1 151 ? -9.644 -15.923 36.669 1.00 96.31 151 GLY A CA 1
ATOM 1132 C C . GLY A 1 151 ? -10.830 -15.065 36.207 1.00 96.31 151 GLY A C 1
ATOM 1133 O O . GLY A 1 151 ? -11.953 -15.563 36.171 1.00 96.31 151 GLY A O 1
ATOM 1134 N N . LEU A 1 152 ? -10.608 -13.801 35.828 1.00 98.06 152 LEU A N 1
ATOM 1135 C CA . LEU A 1 152 ? -11.654 -12.963 35.239 1.00 98.06 152 LEU A CA 1
ATOM 1136 C C . LEU A 1 152 ? -11.848 -13.272 33.746 1.00 98.06 152 LEU A C 1
ATOM 1138 O O . LEU A 1 152 ? -10.878 -13.424 33.001 1.00 98.06 152 LEU A O 1
ATOM 1142 N N . THR A 1 153 ? -13.101 -13.275 33.301 1.00 97.81 153 THR A N 1
ATOM 1143 C CA . THR A 1 153 ? -13.496 -13.317 31.887 1.00 97.81 153 THR A CA 1
ATOM 1144 C C . THR A 1 153 ? -13.449 -11.912 31.294 1.00 97.81 153 THR A C 1
ATOM 1146 O O . THR A 1 153 ? -14.038 -10.991 31.861 1.00 97.81 153 THR A O 1
ATOM 1149 N N . ASP A 1 154 ? -12.748 -11.745 30.171 1.00 98.12 154 ASP A N 1
ATOM 1150 C CA . ASP A 1 154 ? -12.655 -10.464 29.467 1.00 98.12 154 ASP A CA 1
ATOM 1151 C C . ASP A 1 154 ? -13.959 -10.077 28.779 1.00 98.12 154 ASP A C 1
ATOM 1153 O O . ASP A 1 154 ? -14.651 -10.900 28.174 1.00 98.12 154 ASP A O 1
ATOM 1157 N N . GLY A 1 155 ? -14.253 -8.785 28.836 1.00 97.19 155 GLY A N 1
ATOM 1158 C CA . GLY A 1 155 ? -15.278 -8.181 28.014 1.00 97.19 155 GLY A CA 1
ATOM 1159 C C . GLY A 1 155 ? -14.765 -7.660 26.680 1.00 97.19 155 GLY A C 1
ATOM 1160 O O . GLY A 1 155 ? -13.568 -7.636 26.409 1.00 97.19 155 GLY A O 1
ATOM 1161 N N . THR A 1 156 ? -15.689 -7.216 25.826 1.00 98.00 156 THR A N 1
ATOM 1162 C CA . THR A 1 156 ? -15.334 -6.586 24.547 1.00 98.00 156 THR A CA 1
ATOM 1163 C C . THR A 1 156 ? -15.292 -5.070 24.692 1.00 98.00 156 THR A C 1
ATOM 1165 O O . THR A 1 156 ? -16.281 -4.454 25.085 1.00 98.00 156 THR A O 1
ATOM 1168 N N . VAL A 1 157 ? -14.168 -4.447 24.342 1.00 96.56 157 VAL A N 1
ATOM 1169 C CA . VAL A 1 157 ? -14.044 -2.984 24.304 1.00 96.56 157 VAL A CA 1
ATOM 1170 C C . VAL A 1 157 ? -14.247 -2.497 22.871 1.00 96.56 157 VAL A C 1
ATOM 1172 O O . VAL A 1 157 ? -13.457 -2.812 21.986 1.00 96.56 157 VAL A O 1
ATOM 1175 N N . TYR A 1 158 ? -15.285 -1.694 22.649 1.00 94.94 158 TYR A N 1
ATOM 1176 C CA . TYR A 1 158 ? -15.479 -0.955 21.406 1.00 94.94 158 TYR A CA 1
ATOM 1177 C C . TYR A 1 158 ? -14.821 0.416 21.529 1.00 94.94 158 TYR A C 1
ATOM 1179 O O . TYR A 1 158 ? -15.236 1.255 22.333 1.00 94.94 158 TYR A O 1
ATOM 1187 N N . VAL A 1 159 ? -13.786 0.646 20.727 1.00 90.38 159 VAL A N 1
ATOM 1188 C CA . VAL A 1 159 ? -13.099 1.936 20.657 1.00 90.38 159 VAL A CA 1
ATOM 1189 C C . VAL A 1 159 ? -13.822 2.829 19.656 1.00 90.38 159 VAL A C 1
ATOM 1191 O O . VAL A 1 159 ? -13.951 2.474 18.486 1.00 90.38 159 VAL A O 1
ATOM 1194 N N . ILE A 1 160 ? -14.282 3.998 20.105 1.00 90.62 160 ILE A N 1
ATOM 1195 C CA . ILE A 1 160 ? -14.837 5.016 19.209 1.00 90.62 160 ILE A CA 1
ATOM 1196 C C . ILE A 1 160 ? -13.722 5.993 18.846 1.00 90.62 160 ILE A C 1
ATOM 1198 O O . ILE A 1 160 ? -13.260 6.768 19.687 1.00 90.62 160 ILE A O 1
ATOM 1202 N N . TYR A 1 161 ? -13.296 5.962 17.585 1.00 91.88 161 TYR A N 1
ATOM 1203 C CA . TYR A 1 161 ? -12.274 6.878 17.098 1.00 91.88 161 TYR A CA 1
ATOM 1204 C C . TYR A 1 161 ? -12.775 8.328 17.066 1.00 91.88 161 TYR A C 1
ATOM 1206 O O . TYR A 1 161 ? -13.915 8.617 16.705 1.00 91.88 161 TYR A O 1
ATOM 1214 N N . SER A 1 162 ? -11.904 9.251 17.462 1.00 88.50 162 SER A N 1
ATOM 1215 C CA . SER A 1 162 ? -12.164 10.687 17.566 1.00 88.50 162 SER A CA 1
ATOM 1216 C C . SER A 1 162 ? -10.876 11.489 17.346 1.00 88.50 162 SER A C 1
ATOM 1218 O O . SER A 1 162 ? -9.794 10.933 17.162 1.00 88.50 162 SER A O 1
ATOM 1220 N N . SER A 1 163 ? -10.953 12.819 17.415 1.00 88.00 163 SER A N 1
ATOM 1221 C CA . SER A 1 163 ? -9.762 13.680 17.375 1.00 88.00 163 SER A CA 1
ATOM 1222 C C . SER A 1 163 ? -8.761 13.396 18.511 1.00 88.00 163 SER A C 1
ATOM 1224 O O . SER A 1 163 ? -7.566 13.650 18.333 1.00 88.00 163 SER A O 1
ATOM 1226 N N . HIS A 1 164 ? -9.225 12.840 19.641 1.00 85.44 164 HIS A N 1
ATOM 1227 C CA . HIS A 1 164 ? -8.398 12.444 20.790 1.00 85.44 164 HIS A CA 1
ATOM 1228 C C . HIS A 1 164 ? -8.023 10.959 20.805 1.00 85.44 164 HIS A C 1
ATOM 1230 O O . HIS A 1 164 ? -6.968 10.613 21.333 1.00 85.44 164 HIS A O 1
ATOM 1236 N N . ILE A 1 165 ? -8.853 10.090 20.226 1.00 88.69 165 ILE A N 1
ATOM 1237 C CA . ILE A 1 165 ? -8.543 8.671 20.019 1.00 88.69 165 ILE A CA 1
ATOM 1238 C C . ILE A 1 165 ? -8.427 8.447 18.516 1.00 88.69 165 ILE A C 1
ATOM 1240 O O . ILE A 1 165 ? -9.392 8.063 17.863 1.00 88.69 165 ILE A O 1
ATOM 1244 N N . LYS A 1 166 ? -7.265 8.742 17.938 1.00 91.31 166 LYS A N 1
ATOM 1245 C CA . LYS A 1 166 ? -7.052 8.536 16.501 1.00 91.31 166 LYS A CA 1
ATOM 1246 C C . LYS A 1 166 ? -6.811 7.050 16.214 1.00 91.31 166 LYS A C 1
ATOM 1248 O O . LYS A 1 166 ? -6.132 6.411 17.018 1.00 91.31 166 LYS A O 1
ATOM 1253 N N . PRO A 1 167 ? -7.320 6.512 15.093 1.00 93.25 167 PRO A N 1
ATOM 1254 C CA . PRO A 1 167 ? -6.969 5.163 14.679 1.00 93.25 167 PRO A CA 1
ATOM 1255 C C . PRO A 1 167 ? -5.490 5.090 14.301 1.00 93.25 167 PRO A C 1
ATOM 1257 O O . PRO A 1 167 ? -4.909 6.058 13.798 1.00 93.25 167 PRO A O 1
ATOM 1260 N N . THR A 1 168 ? -4.886 3.929 14.519 1.00 92.38 168 THR A N 1
ATOM 1261 C CA . THR A 1 168 ? -3.583 3.593 13.941 1.00 92.38 168 THR A CA 1
ATOM 1262 C C . THR A 1 168 ? -3.744 3.141 12.487 1.00 92.38 168 THR A C 1
ATOM 1264 O O . THR A 1 168 ? -4.841 2.809 12.047 1.00 92.38 168 THR A O 1
ATOM 1267 N N . ALA A 1 169 ? -2.651 3.091 11.719 1.00 94.31 169 ALA A N 1
ATOM 1268 C CA . ALA A 1 169 ? -2.697 2.535 10.364 1.00 94.31 169 ALA A CA 1
ATOM 1269 C C . ALA A 1 169 ? -3.167 1.066 10.364 1.00 94.31 169 ALA A C 1
ATOM 1271 O O . ALA A 1 169 ? -3.941 0.672 9.496 1.00 94.31 169 ALA A O 1
ATOM 1272 N N . ALA A 1 170 ? -2.769 0.289 11.380 1.00 92.12 170 ALA A N 1
ATOM 1273 C CA . ALA A 1 170 ? -3.207 -1.093 11.556 1.00 92.12 170 ALA A CA 1
ATOM 1274 C C . ALA A 1 170 ? -4.722 -1.191 11.795 1.00 92.12 170 ALA A C 1
ATOM 1276 O O . ALA A 1 170 ? -5.373 -2.050 11.206 1.00 92.12 170 ALA A O 1
ATOM 1277 N N . ASP A 1 171 ? -5.287 -0.271 12.581 1.00 93.00 171 ASP A N 1
ATOM 1278 C CA . ASP A 1 171 ? -6.718 -0.249 12.910 1.00 93.00 171 ASP A CA 1
ATOM 1279 C C . ASP A 1 171 ? -7.617 -0.105 11.674 1.00 93.00 171 ASP A C 1
ATOM 1281 O O . ASP A 1 171 ? -8.748 -0.587 11.665 1.00 93.00 171 ASP A O 1
ATOM 1285 N N . VAL A 1 172 ? -7.125 0.572 10.633 1.00 93.25 172 VAL A N 1
ATOM 1286 C CA . VAL A 1 172 ? -7.885 0.867 9.405 1.00 93.25 172 VAL A CA 1
ATOM 1287 C C . VAL A 1 172 ? -7.342 0.148 8.168 1.00 93.25 172 VAL A C 1
ATOM 1289 O O . VAL A 1 172 ? -7.784 0.432 7.058 1.00 93.25 172 VAL A O 1
ATOM 1292 N N . GLY A 1 173 ? -6.373 -0.760 8.330 1.00 90.94 173 GLY A N 1
ATOM 1293 C CA . GLY A 1 173 ? -5.747 -1.476 7.212 1.00 90.94 173 GLY A CA 1
ATOM 1294 C C . GLY A 1 173 ? -4.968 -0.578 6.239 1.00 90.94 173 GLY A C 1
ATOM 1295 O O . GLY A 1 173 ? -4.824 -0.920 5.068 1.00 90.94 173 GLY A O 1
ATOM 1296 N N . ALA A 1 174 ? -4.485 0.577 6.701 1.00 92.31 174 ALA A N 1
ATOM 1297 C CA . ALA A 1 174 ? -3.675 1.500 5.912 1.00 92.31 174 ALA A CA 1
ATOM 1298 C C . ALA A 1 174 ? -2.172 1.187 6.026 1.00 92.31 174 ALA A C 1
ATOM 1300 O O . ALA A 1 174 ? -1.711 0.547 6.973 1.00 92.31 174 ALA A O 1
ATOM 1301 N N . LEU A 1 175 ? -1.378 1.701 5.081 1.00 92.62 175 LEU A N 1
ATOM 1302 C CA . LEU A 1 175 ? 0.079 1.738 5.217 1.00 92.62 175 LEU A CA 1
ATOM 1303 C C . LEU A 1 175 ? 0.484 2.742 6.305 1.00 92.62 175 LEU A C 1
ATOM 1305 O O . LEU A 1 175 ? -0.088 3.827 6.417 1.00 92.62 175 LEU A O 1
ATOM 1309 N N . SER A 1 176 ? 1.492 2.387 7.101 1.00 92.56 176 SER A N 1
ATOM 1310 C CA . SER A 1 176 ? 2.049 3.293 8.108 1.00 92.56 176 SER A CA 1
ATOM 1311 C C . SER A 1 176 ? 2.905 4.396 7.467 1.00 92.56 176 SER A C 1
ATOM 1313 O O . SER A 1 176 ? 3.330 4.279 6.318 1.00 92.56 176 SER A O 1
ATOM 1315 N N . LEU A 1 177 ? 3.233 5.447 8.229 1.00 92.12 177 LEU A N 1
ATOM 1316 C CA . LEU A 1 177 ? 4.155 6.501 7.773 1.00 92.12 177 LEU A CA 1
ATOM 1317 C C . LEU A 1 177 ? 5.589 5.998 7.556 1.00 92.12 177 LEU A C 1
ATOM 1319 O O . LEU A 1 177 ? 6.325 6.576 6.765 1.00 92.12 177 LEU A O 1
ATOM 1323 N N . SER A 1 178 ? 5.981 4.912 8.223 1.00 93.62 178 SER A N 1
ATOM 1324 C CA . SER A 1 178 ? 7.250 4.219 7.973 1.00 93.62 178 SER A CA 1
ATOM 1325 C C . SER A 1 178 ? 7.189 3.274 6.764 1.00 93.62 178 SER A C 1
ATOM 1327 O O . SER A 1 178 ? 8.141 2.542 6.511 1.00 93.62 178 SER A O 1
ATOM 1329 N N . GLY A 1 179 ? 6.080 3.273 6.019 1.00 90.25 179 GLY A N 1
ATOM 1330 C CA . GLY A 1 179 ? 5.835 2.380 4.894 1.00 90.25 179 GLY A CA 1
ATOM 1331 C C . GLY A 1 179 ? 5.200 1.050 5.305 1.00 90.25 179 GLY A C 1
ATOM 1332 O O . GLY A 1 179 ? 4.620 0.905 6.385 1.00 90.25 179 GLY A O 1
ATOM 1333 N N . GLY A 1 180 ? 5.273 0.081 4.398 1.00 89.69 180 GLY A N 1
ATOM 1334 C CA . GLY A 1 180 ? 4.745 -1.270 4.559 1.00 89.69 180 GLY A CA 1
ATOM 1335 C C . GLY A 1 180 ? 4.813 -2.038 3.240 1.00 89.69 180 GLY A C 1
ATOM 1336 O O . GLY A 1 180 ? 5.295 -1.517 2.235 1.00 89.69 180 GLY A O 1
ATOM 1337 N N . GLN A 1 181 ? 4.331 -3.278 3.248 1.00 90.06 181 GLN A N 1
ATOM 1338 C CA . GLN A 1 181 ? 4.280 -4.122 2.058 1.00 90.06 181 GLN A CA 1
ATOM 1339 C C . GLN A 1 181 ? 2.885 -4.083 1.433 1.00 90.06 181 GLN A C 1
ATOM 1341 O O . GLN A 1 181 ? 1.882 -4.285 2.117 1.00 90.06 181 GLN A O 1
ATOM 1346 N N . LEU A 1 182 ? 2.830 -3.879 0.118 1.00 89.19 182 LEU A N 1
ATOM 1347 C CA . LEU A 1 182 ? 1.642 -4.157 -0.680 1.00 89.19 182 LEU A CA 1
ATOM 1348 C C . LEU A 1 182 ? 1.748 -5.589 -1.212 1.00 89.19 182 LEU A C 1
ATOM 1350 O O . LEU A 1 182 ? 2.700 -5.922 -1.911 1.00 89.19 182 LEU A O 1
ATOM 1354 N N . ASN A 1 183 ? 0.770 -6.437 -0.889 1.00 85.69 183 ASN A N 1
ATOM 1355 C CA . ASN A 1 183 ? 0.704 -7.827 -1.371 1.00 85.69 183 ASN A CA 1
ATOM 1356 C C . ASN A 1 183 ? 0.051 -7.950 -2.765 1.00 85.69 183 ASN A C 1
ATOM 1358 O O . ASN A 1 183 ? -0.335 -9.039 -3.180 1.00 85.69 183 ASN A O 1
ATOM 1362 N N . GLY A 1 184 ? -0.098 -6.834 -3.480 1.00 87.88 184 GLY A N 1
ATOM 1363 C CA . GLY A 1 184 ? -0.703 -6.754 -4.805 1.00 87.88 184 GLY A CA 1
ATOM 1364 C C . GLY A 1 184 ? -0.236 -5.511 -5.559 1.00 87.88 184 GLY A C 1
ATOM 1365 O O . GLY A 1 184 ? 0.580 -4.736 -5.058 1.00 87.88 184 GLY A O 1
ATOM 1366 N N . ALA A 1 185 ? -0.757 -5.330 -6.770 1.00 93.31 185 ALA A N 1
ATOM 1367 C CA . ALA A 1 185 ? -0.383 -4.216 -7.629 1.00 93.31 185 ALA A CA 1
ATOM 1368 C C . ALA A 1 185 ? -0.868 -2.861 -7.090 1.00 93.31 185 ALA A C 1
ATOM 1370 O O . ALA A 1 185 ? -1.942 -2.756 -6.494 1.00 93.31 185 ALA A O 1
ATOM 1371 N N . LEU A 1 186 ? -0.102 -1.810 -7.379 1.00 95.06 186 LEU A N 1
ATOM 1372 C CA . LEU A 1 186 ? -0.507 -0.425 -7.168 1.00 95.06 186 LEU A CA 1
ATOM 1373 C C . LEU A 1 186 ? -1.018 0.156 -8.488 1.00 95.06 186 LEU A C 1
ATOM 1375 O O . LEU A 1 186 ? -0.270 0.267 -9.455 1.00 95.06 186 LEU A O 1
ATOM 1379 N N . GLY A 1 187 ? -2.286 0.548 -8.539 1.00 95.56 187 GLY A N 1
ATOM 1380 C CA . GLY A 1 187 ? -2.846 1.228 -9.703 1.00 95.56 187 GLY A CA 1
ATOM 1381 C C . GLY A 1 187 ? -3.172 2.686 -9.411 1.00 95.56 187 GLY A C 1
ATOM 1382 O O . GLY A 1 187 ? -3.800 2.994 -8.399 1.00 95.56 187 GLY A O 1
ATOM 1383 N N . ILE A 1 188 ? -2.743 3.590 -10.294 1.00 96.31 188 ILE A N 1
ATOM 1384 C CA . ILE A 1 188 ? -3.057 5.020 -10.213 1.00 96.31 188 ILE A CA 1
ATOM 1385 C C . ILE A 1 188 ? -4.121 5.347 -11.259 1.00 96.31 188 ILE A C 1
ATOM 1387 O O . ILE A 1 188 ? -3.848 5.341 -12.458 1.00 96.31 188 ILE A O 1
ATOM 1391 N N . GLY A 1 189 ? -5.338 5.631 -10.785 1.00 95.06 189 GLY A N 1
ATOM 1392 C CA . GLY A 1 189 ? -6.505 5.917 -11.630 1.00 95.06 189 GLY A CA 1
ATOM 1393 C C . GLY A 1 189 ? -7.213 4.677 -12.189 1.00 95.06 189 GLY A C 1
ATOM 1394 O O . GLY A 1 189 ? -8.161 4.817 -12.952 1.00 95.06 189 GLY A O 1
ATOM 1395 N N . THR A 1 190 ? -6.772 3.471 -11.821 1.00 95.38 190 THR A N 1
ATOM 1396 C CA . THR A 1 190 ? -7.219 2.202 -12.418 1.00 95.38 190 THR A CA 1
ATOM 1397 C C . THR A 1 190 ? -6.750 0.999 -11.587 1.00 95.38 190 THR A C 1
ATOM 1399 O O . THR A 1 190 ? -5.908 1.150 -10.703 1.00 95.38 190 THR A O 1
ATOM 1402 N N . SER A 1 191 ? -7.271 -0.200 -11.853 1.00 94.56 191 SER A N 1
ATOM 1403 C CA . SER A 1 191 ? -6.751 -1.462 -11.302 1.00 94.56 191 SER A CA 1
ATOM 1404 C C . SER A 1 191 ? -5.784 -2.109 -12.289 1.00 94.56 191 SER A C 1
ATOM 1406 O O . SER A 1 191 ? -6.089 -2.189 -13.471 1.00 94.56 191 SER A O 1
ATOM 1408 N N . SER A 1 192 ? -4.641 -2.612 -11.820 1.00 96.06 192 SER A N 1
ATOM 1409 C CA . SER A 1 192 ? -3.659 -3.278 -12.690 1.00 96.06 192 SER A CA 1
ATOM 1410 C C . SER A 1 192 ? -4.177 -4.605 -13.244 1.00 96.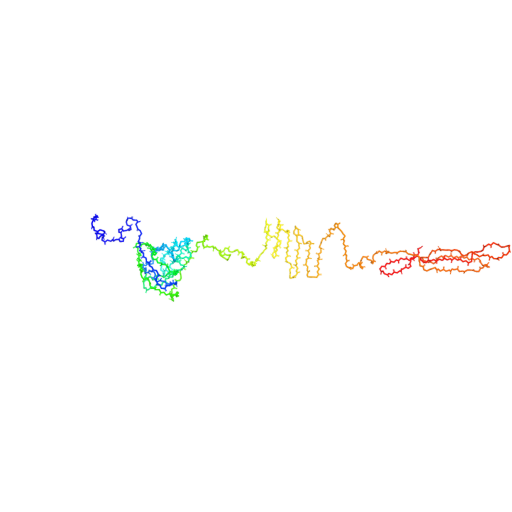06 192 SER A C 1
ATOM 1412 O O . SER A 1 192 ? -4.562 -5.486 -12.473 1.00 96.06 192 SER A O 1
ATOM 1414 N N . VAL A 1 193 ? -4.092 -4.785 -14.566 1.00 96.12 193 VAL A N 1
ATOM 1415 C CA . VAL A 1 193 ? -4.197 -6.095 -15.235 1.00 96.12 193 VAL A CA 1
ATOM 1416 C C . VAL A 1 193 ? -2.831 -6.682 -15.597 1.00 96.12 193 VAL A C 1
ATOM 1418 O O . VAL A 1 193 ? -2.751 -7.836 -16.011 1.00 96.12 193 VAL A O 1
ATOM 1421 N N . LEU A 1 194 ? -1.735 -5.946 -15.368 1.00 95.69 194 LEU A N 1
ATOM 1422 C CA . LEU A 1 194 ? -0.383 -6.503 -15.479 1.00 95.69 194 LEU A CA 1
ATOM 1423 C C . LEU A 1 194 ? -0.144 -7.621 -14.448 1.00 95.69 194 LEU A C 1
ATOM 1425 O O . LEU A 1 194 ? 0.682 -8.509 -14.683 1.00 95.69 194 LEU A O 1
ATOM 1429 N N . GLY A 1 195 ? -0.877 -7.600 -13.328 1.00 91.31 195 GLY A N 1
ATOM 1430 C CA . GLY A 1 195 ? -0.812 -8.593 -12.257 1.00 91.31 195 GLY A CA 1
ATOM 1431 C C . GLY A 1 195 ? 0.494 -8.547 -11.455 1.00 91.31 195 GLY A C 1
ATOM 1432 O O . GLY A 1 195 ? 1.389 -7.744 -11.728 1.00 91.31 195 GLY A O 1
ATOM 1433 N N . GLY A 1 196 ? 0.599 -9.425 -10.453 1.00 91.19 196 GLY A N 1
ATOM 1434 C CA . GLY A 1 196 ? 1.786 -9.560 -9.601 1.00 91.19 196 GLY A CA 1
ATOM 1435 C C . GLY A 1 196 ? 2.260 -8.240 -8.977 1.00 91.19 196 GLY A C 1
ATOM 1436 O O . GLY A 1 196 ? 1.457 -7.365 -8.649 1.00 91.19 196 GLY A O 1
ATOM 1437 N N . ASN A 1 197 ? 3.580 -8.103 -8.847 1.00 95.06 197 ASN A N 1
ATOM 1438 C CA . ASN A 1 197 ? 4.245 -6.906 -8.335 1.00 95.06 197 ASN A CA 1
ATOM 1439 C C . ASN A 1 197 ? 4.357 -5.859 -9.455 1.00 95.06 197 ASN A C 1
ATOM 1441 O O . ASN A 1 197 ? 5.370 -5.794 -10.160 1.00 95.06 197 ASN A O 1
ATOM 1445 N N . SER A 1 198 ? 3.298 -5.074 -9.655 1.00 96.81 198 SER A N 1
ATOM 1446 C CA . SER A 1 198 ? 3.244 -4.038 -10.692 1.00 96.81 198 SER A CA 1
ATOM 1447 C C . SER A 1 198 ? 2.745 -2.690 -10.181 1.00 96.81 19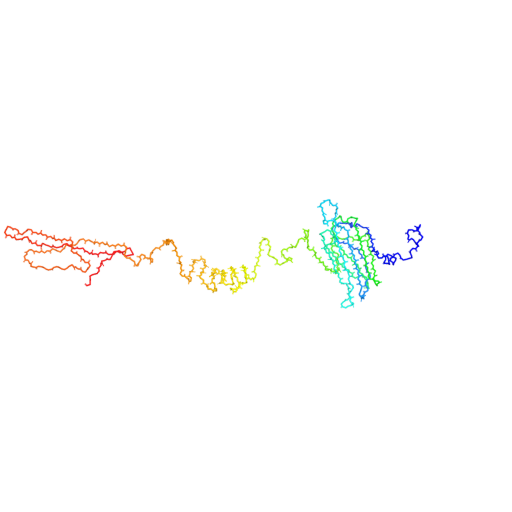8 SER A C 1
ATOM 1449 O O . SER A 1 198 ? 2.024 -2.601 -9.186 1.00 96.81 198 SER A O 1
ATOM 1451 N N . ILE A 1 199 ? 3.139 -1.640 -10.900 1.00 97.69 199 ILE A N 1
ATOM 1452 C CA . ILE A 1 199 ? 2.621 -0.281 -10.775 1.00 97.69 199 ILE A CA 1
ATOM 1453 C C . ILE A 1 199 ? 2.047 0.109 -12.135 1.00 97.69 199 ILE A C 1
ATOM 1455 O O . ILE A 1 199 ? 2.802 0.108 -13.102 1.00 97.69 199 ILE A O 1
ATOM 1459 N N . VAL A 1 200 ? 0.762 0.453 -12.220 1.00 98.00 200 VAL A N 1
ATOM 1460 C CA . VAL A 1 200 ? 0.129 0.941 -13.464 1.00 98.00 200 VAL A CA 1
ATOM 1461 C C . VAL A 1 200 ? -0.305 2.396 -13.340 1.00 98.00 200 VAL A C 1
ATOM 1463 O O . VAL A 1 200 ? -0.684 2.846 -12.254 1.00 98.00 200 VAL A O 1
ATOM 1466 N N . LEU A 1 201 ? -0.211 3.140 -14.441 1.00 96.88 201 LEU A N 1
ATOM 1467 C CA . LEU A 1 201 ? -0.346 4.594 -14.471 1.00 96.88 201 LEU A CA 1
ATOM 1468 C C . LEU A 1 201 ? -1.317 5.014 -15.584 1.00 96.88 201 LEU A C 1
ATOM 1470 O O . LEU A 1 201 ? -0.986 4.919 -16.762 1.00 96.88 201 LEU A O 1
ATOM 1474 N N . GLY A 1 202 ? -2.486 5.542 -15.213 1.00 96.12 202 GLY A N 1
ATOM 1475 C CA . GLY A 1 202 ? -3.475 6.071 -16.160 1.00 96.12 202 GLY A CA 1
ATOM 1476 C C . GLY A 1 202 ? -4.452 5.016 -16.680 1.00 96.12 202 GLY A C 1
ATOM 1477 O O . GLY A 1 202 ? -5.656 5.182 -16.508 1.00 96.12 202 GLY A O 1
ATOM 1478 N N . ASP A 1 203 ? -3.951 3.920 -17.248 1.00 94.75 203 ASP A N 1
ATOM 1479 C CA . ASP A 1 203 ? -4.739 2.755 -17.672 1.00 94.75 203 ASP A CA 1
ATOM 1480 C C . ASP A 1 203 ? -4.279 1.470 -16.957 1.00 94.75 203 ASP A C 1
ATOM 1482 O O . ASP A 1 203 ? -3.363 1.476 -16.131 1.00 94.75 203 ASP A O 1
ATOM 1486 N N . ASN A 1 204 ? -4.983 0.363 -17.190 1.00 97.06 204 ASN A N 1
ATOM 1487 C CA . ASN A 1 204 ? -4.770 -0.876 -16.445 1.00 97.06 204 ASN A CA 1
ATOM 1488 C C . ASN A 1 204 ? -3.564 -1.705 -16.913 1.00 97.06 204 ASN A C 1
ATOM 1490 O O . ASN A 1 204 ? -3.216 -2.677 -16.235 1.00 97.06 204 ASN A O 1
ATOM 1494 N N . ASP A 1 205 ? -2.923 -1.353 -18.024 1.00 97.44 205 ASP A N 1
ATOM 1495 C CA . ASP A 1 205 ? -1.917 -2.182 -18.684 1.00 97.44 205 ASP A CA 1
ATOM 1496 C C . ASP A 1 205 ? -0.668 -1.425 -19.179 1.00 97.44 205 ASP A C 1
ATOM 1498 O O . ASP A 1 205 ? 0.188 -2.004 -19.860 1.00 97.44 205 ASP A O 1
ATOM 1502 N N . THR A 1 206 ? -0.505 -0.171 -18.759 1.00 98.25 206 THR A N 1
ATOM 1503 C CA . THR A 1 206 ? 0.706 0.638 -18.925 1.00 98.25 206 THR A CA 1
ATOM 1504 C C . THR A 1 206 ? 1.358 0.912 -17.569 1.00 98.25 206 THR A C 1
ATOM 1506 O O . THR A 1 206 ? 0.723 1.405 -16.636 1.00 98.25 206 THR A O 1
ATOM 1509 N N . GLY A 1 207 ? 2.653 0.610 -17.434 1.00 98.25 207 GLY A N 1
ATOM 1510 C CA . GLY A 1 207 ? 3.384 0.821 -16.185 1.00 98.25 207 GLY A CA 1
ATOM 1511 C C . GLY A 1 207 ? 4.657 -0.009 -16.029 1.00 98.25 207 GLY A C 1
ATOM 1512 O O . GLY A 1 207 ? 5.336 -0.321 -17.004 1.00 98.25 207 GLY A O 1
ATOM 1513 N N . PHE A 1 208 ? 4.988 -0.364 -14.789 1.00 98.12 208 PHE A N 1
ATOM 1514 C CA . PHE A 1 208 ? 6.170 -1.142 -14.415 1.00 98.12 208 PHE A CA 1
ATOM 1515 C C . PHE A 1 208 ? 5.768 -2.471 -13.782 1.00 98.12 208 PHE A C 1
ATOM 1517 O O . PHE A 1 208 ? 4.824 -2.525 -12.994 1.00 98.12 208 PHE A O 1
ATOM 1524 N N . LYS A 1 209 ? 6.506 -3.543 -14.067 1.00 97.44 209 LYS A N 1
ATOM 1525 C CA . LYS A 1 209 ? 6.268 -4.863 -13.475 1.00 97.44 209 LYS A CA 1
ATOM 1526 C C . LYS A 1 209 ? 7.580 -5.581 -13.190 1.00 97.44 209 LYS A C 1
ATOM 1528 O O . LYS A 1 209 ? 8.460 -5.641 -14.044 1.00 97.44 209 LYS A O 1
ATOM 1533 N N . GLN A 1 210 ? 7.687 -6.175 -12.006 1.00 96.94 210 GLN A N 1
ATOM 1534 C CA . GLN A 1 210 ? 8.770 -7.102 -11.697 1.00 96.94 210 GLN A CA 1
ATOM 1535 C C . GLN A 1 210 ? 8.469 -8.474 -12.317 1.00 96.94 210 GLN A C 1
ATOM 1537 O O . GLN A 1 210 ? 7.442 -9.084 -12.015 1.00 96.94 210 GLN A O 1
ATOM 1542 N N . ASN A 1 211 ? 9.376 -8.973 -13.159 1.00 94.81 211 ASN A N 1
ATOM 1543 C CA . ASN A 1 211 ? 9.255 -10.265 -13.848 1.00 94.81 211 ASN A CA 1
ATOM 1544 C C . ASN A 1 211 ? 10.441 -11.185 -13.511 1.00 94.81 211 ASN A C 1
ATOM 1546 O O . ASN A 1 211 ? 11.114 -11.730 -14.389 1.00 94.81 211 ASN A O 1
ATOM 1550 N N . GLY A 1 212 ? 10.707 -11.322 -12.213 1.00 94.75 212 GLY A N 1
ATOM 1551 C CA . GLY A 1 212 ? 11.825 -12.085 -11.662 1.00 94.75 212 GLY A CA 1
ATOM 1552 C C . GLY A 1 212 ? 12.769 -11.217 -10.837 1.00 94.75 212 GLY A C 1
ATOM 1553 O O . GLY A 1 212 ? 12.697 -9.985 -10.866 1.00 94.75 212 GLY A O 1
ATOM 1554 N N . ASP A 1 213 ? 13.645 -11.874 -10.083 1.00 96.12 213 ASP A N 1
ATOM 1555 C CA . ASP A 1 213 ? 14.695 -11.186 -9.337 1.00 96.12 213 ASP A CA 1
ATOM 1556 C C . ASP A 1 213 ? 15.610 -10.408 -10.295 1.00 96.12 213 ASP A C 1
ATOM 1558 O O . ASP A 1 213 ? 15.993 -10.913 -11.349 1.00 96.12 213 ASP A O 1
ATOM 1562 N N . GLY A 1 214 ? 15.894 -9.150 -9.957 1.00 96.62 214 GLY A N 1
ATOM 1563 C CA . GLY A 1 214 ? 16.686 -8.243 -10.789 1.00 96.62 214 GLY A CA 1
ATOM 1564 C C . GLY A 1 214 ? 16.066 -7.825 -12.132 1.00 96.62 214 GLY A C 1
ATOM 1565 O O . GLY A 1 214 ? 16.731 -7.102 -12.869 1.00 96.62 214 GLY A O 1
ATOM 1566 N N . ASN A 1 215 ? 14.827 -8.225 -12.451 1.00 97.25 215 ASN A N 1
ATOM 1567 C CA . ASN A 1 215 ? 14.171 -7.929 -13.731 1.00 97.25 215 ASN A CA 1
ATOM 1568 C C . ASN A 1 215 ? 13.006 -6.949 -13.553 1.00 97.25 215 ASN A C 1
ATOM 1570 O O . ASN A 1 215 ? 11.903 -7.344 -13.154 1.00 97.25 215 ASN A O 1
ATOM 1574 N N . LEU A 1 216 ? 13.235 -5.681 -13.895 1.00 98.25 216 LEU A N 1
ATOM 1575 C CA . LEU A 1 216 ? 12.198 -4.650 -13.918 1.00 98.25 216 LEU A CA 1
ATOM 1576 C C . LEU A 1 216 ? 11.807 -4.320 -15.360 1.00 98.25 216 LEU A C 1
ATOM 1578 O O . LEU A 1 216 ? 12.616 -3.797 -16.125 1.00 98.25 216 LEU A O 1
ATOM 1582 N N . ASP A 1 217 ? 10.551 -4.572 -15.706 1.00 98.31 217 ASP A N 1
ATOM 1583 C CA . ASP A 1 217 ? 10.026 -4.396 -17.056 1.00 98.31 217 ASP A CA 1
ATOM 1584 C C . ASP A 1 217 ? 9.072 -3.200 -17.130 1.00 98.31 217 ASP A C 1
ATOM 1586 O O . ASP A 1 217 ? 8.308 -2.929 -16.202 1.00 98.31 217 ASP A O 1
ATOM 1590 N N . VAL A 1 218 ? 9.091 -2.507 -18.267 1.00 98.50 218 VAL A N 1
ATOM 1591 C CA . VAL A 1 218 ? 8.169 -1.426 -18.627 1.00 98.50 218 VAL A CA 1
ATOM 1592 C C . VAL A 1 218 ? 7.164 -1.952 -19.637 1.00 98.50 218 VAL A C 1
ATOM 1594 O O . VAL A 1 218 ? 7.540 -2.537 -20.659 1.00 98.50 218 VAL A O 1
ATOM 1597 N N . TYR A 1 219 ? 5.891 -1.700 -19.369 1.00 98.31 219 TYR A N 1
ATOM 1598 C CA . TYR A 1 219 ? 4.765 -2.065 -20.210 1.00 98.31 219 TYR A CA 1
ATOM 1599 C C . TYR A 1 219 ? 4.035 -0.824 -20.713 1.00 98.31 219 TYR A C 1
ATOM 1601 O O . TYR A 1 219 ? 3.896 0.154 -19.982 1.00 98.31 219 TYR A O 1
ATOM 1609 N N . ALA A 1 220 ? 3.549 -0.881 -21.948 1.00 97.88 220 ALA A N 1
ATOM 1610 C CA . ALA A 1 220 ? 2.619 0.093 -22.508 1.00 97.88 220 ALA A CA 1
ATOM 1611 C C . ALA A 1 220 ? 1.566 -0.642 -23.337 1.00 97.88 220 ALA A C 1
ATOM 1613 O O . ALA A 1 220 ? 1.940 -1.397 -24.238 1.00 97.88 220 ALA A O 1
ATOM 1614 N N . ASN A 1 221 ? 0.280 -0.443 -23.029 1.00 96.81 221 ASN A N 1
ATOM 1615 C CA . ASN A 1 221 ? -0.838 -1.177 -23.636 1.00 96.81 221 ASN A CA 1
ATOM 1616 C C . ASN A 1 221 ? -0.591 -2.696 -23.665 1.00 96.81 221 ASN A C 1
ATOM 1618 O O . ASN A 1 221 ? -0.581 -3.319 -24.729 1.00 96.81 221 ASN A O 1
ATOM 1622 N N . SER A 1 222 ? -0.262 -3.287 -22.510 1.00 96.56 222 SER A N 1
ATOM 1623 C CA . SER A 1 222 ? 0.059 -4.716 -22.359 1.00 96.56 222 SER A CA 1
ATOM 1624 C C . SER A 1 222 ? 1.330 -5.196 -23.086 1.00 96.56 222 SER A C 1
ATOM 1626 O O . SER A 1 222 ? 1.662 -6.383 -23.038 1.00 96.56 222 SER A O 1
ATOM 1628 N N . VAL A 1 223 ? 2.101 -4.311 -23.727 1.00 97.75 223 VAL A N 1
ATOM 1629 C CA . VAL A 1 223 ? 3.328 -4.673 -24.454 1.00 97.75 223 VAL A CA 1
ATOM 1630 C C . VAL A 1 223 ? 4.563 -4.397 -23.607 1.00 97.75 223 VAL A C 1
ATOM 1632 O O . VAL A 1 223 ? 4.794 -3.264 -23.204 1.00 97.75 223 VAL A O 1
ATOM 1635 N N . HIS A 1 224 ? 5.416 -5.405 -23.415 1.00 97.69 224 HIS A N 1
ATOM 1636 C CA . HIS A 1 224 ? 6.726 -5.247 -22.775 1.00 97.69 224 HIS A CA 1
ATOM 1637 C C . HIS A 1 224 ? 7.696 -4.488 -23.700 1.00 97.69 224 HIS A C 1
ATOM 1639 O O . HIS A 1 224 ? 8.219 -5.052 -24.667 1.00 97.69 224 HIS A O 1
ATOM 1645 N N . VAL A 1 225 ? 7.945 -3.208 -23.419 1.00 98.44 225 VAL A N 1
ATOM 1646 C CA . VAL A 1 225 ? 8.732 -2.319 -24.293 1.00 98.44 225 VAL A CA 1
ATOM 1647 C C . VAL A 1 225 ? 10.205 -2.207 -23.900 1.00 98.44 225 VAL A C 1
ATOM 1649 O O . VAL A 1 225 ? 11.046 -2.028 -24.782 1.00 98.44 225 VAL A O 1
ATOM 1652 N N . MET A 1 226 ? 10.533 -2.345 -22.614 1.00 98.62 226 MET A N 1
ATOM 1653 C CA . MET A 1 226 ? 11.896 -2.187 -22.100 1.00 98.62 226 MET A CA 1
ATOM 1654 C C . MET A 1 226 ? 12.103 -2.994 -20.819 1.00 98.62 226 MET A C 1
ATOM 1656 O O . MET A 1 226 ? 11.201 -3.052 -19.990 1.00 98.62 226 MET A O 1
ATOM 1660 N N . ARG A 1 227 ? 13.306 -3.542 -20.639 1.00 98.38 227 ARG A N 1
ATOM 1661 C CA . ARG A 1 227 ? 13.745 -4.256 -19.438 1.00 98.38 227 ARG A CA 1
ATOM 1662 C C . ARG A 1 227 ? 15.007 -3.633 -18.857 1.00 98.38 227 ARG A C 1
ATOM 1664 O O . ARG A 1 227 ? 15.983 -3.412 -19.574 1.00 98.38 227 ARG A O 1
ATOM 1671 N N . PHE A 1 228 ? 15.008 -3.444 -17.546 1.00 98.56 228 PHE A N 1
ATOM 1672 C CA . PHE A 1 228 ? 16.170 -3.090 -16.743 1.00 98.56 228 PHE A CA 1
ATOM 1673 C C . PHE A 1 228 ? 16.639 -4.330 -15.983 1.00 98.56 228 PHE A C 1
ATOM 1675 O O . PHE A 1 228 ? 15.860 -4.948 -15.255 1.00 98.56 228 PHE A O 1
ATOM 1682 N N . VAL A 1 229 ? 17.913 -4.679 -16.158 1.00 97.69 229 VAL A N 1
ATOM 1683 C CA . VAL A 1 229 ? 18.616 -5.695 -15.364 1.00 97.69 229 VAL A CA 1
ATOM 1684 C C . VAL A 1 229 ? 19.918 -5.116 -14.826 1.00 97.69 229 VAL A C 1
ATOM 1686 O O . VAL A 1 229 ? 20.387 -4.081 -15.295 1.00 97.69 229 VAL A O 1
ATOM 1689 N N . SER A 1 230 ? 20.541 -5.792 -13.864 1.00 97.31 230 SER A N 1
ATOM 1690 C CA . SER A 1 230 ? 21.751 -5.301 -13.185 1.00 97.31 230 SER A CA 1
ATOM 1691 C C . SER A 1 230 ? 22.905 -4.924 -14.126 1.00 97.31 230 SER A C 1
ATOM 1693 O O . SER A 1 230 ? 23.641 -3.986 -13.835 1.00 97.31 230 SER A O 1
ATOM 1695 N N . GLY A 1 231 ? 23.067 -5.634 -15.248 1.00 97.19 231 GLY A N 1
ATOM 1696 C CA . GLY A 1 231 ? 24.176 -5.424 -16.187 1.00 97.19 231 GLY A CA 1
ATOM 1697 C C . GLY A 1 231 ? 23.825 -4.704 -17.491 1.00 97.19 231 GLY A C 1
ATOM 1698 O O . GLY A 1 231 ? 24.725 -4.420 -18.275 1.00 97.19 231 GLY A O 1
ATOM 1699 N N . SER A 1 232 ? 22.545 -4.455 -17.786 1.00 96.75 232 SER A N 1
ATOM 1700 C CA . SER A 1 232 ? 22.143 -3.870 -19.073 1.00 96.75 232 SER A CA 1
ATOM 1701 C C . SER A 1 232 ? 20.722 -3.312 -19.052 1.00 96.75 232 SER A C 1
ATOM 1703 O O . SER A 1 232 ? 19.904 -3.668 -18.206 1.00 96.75 232 SER A O 1
ATOM 1705 N N . ILE A 1 233 ? 20.415 -2.484 -20.047 1.00 97.94 233 ILE A N 1
ATOM 1706 C CA . ILE A 1 233 ? 19.047 -2.098 -20.391 1.00 97.94 233 ILE A CA 1
ATOM 1707 C C . ILE A 1 233 ? 18.748 -2.689 -21.766 1.00 97.94 233 ILE A C 1
ATOM 1709 O O . ILE A 1 233 ? 19.507 -2.484 -22.713 1.00 97.94 233 ILE A O 1
ATOM 1713 N N . GLN A 1 234 ? 17.651 -3.432 -21.876 1.00 97.44 234 GLN A N 1
ATOM 1714 C CA . GLN A 1 234 ? 17.222 -4.088 -23.107 1.00 97.44 234 GLN A CA 1
ATOM 1715 C C . GLN A 1 234 ? 15.970 -3.391 -23.628 1.00 97.44 234 GLN A C 1
ATOM 1717 O O . GLN A 1 234 ? 14.956 -3.319 -22.936 1.00 97.44 234 GLN A O 1
ATOM 1722 N N . SER A 1 235 ? 16.030 -2.880 -24.854 1.00 98.00 235 SER A N 1
ATOM 1723 C CA . SER A 1 235 ? 14.858 -2.332 -25.533 1.00 98.00 235 SER A CA 1
ATOM 1724 C C . SER A 1 235 ? 14.264 -3.386 -26.461 1.00 98.00 235 SER A C 1
ATOM 1726 O O . SER A 1 235 ? 14.958 -3.887 -27.343 1.00 98.00 235 SER A O 1
ATOM 1728 N N . ASN A 1 236 ? 12.974 -3.691 -26.303 1.00 97.69 236 ASN A N 1
ATOM 1729 C CA . ASN A 1 236 ? 12.236 -4.588 -27.207 1.00 97.69 236 ASN A CA 1
ATOM 1730 C C . ASN A 1 236 ? 11.616 -3.832 -28.391 1.00 97.69 236 ASN A C 1
ATOM 1732 O O . ASN A 1 236 ? 10.932 -4.418 -29.234 1.00 97.69 236 ASN A O 1
ATOM 1736 N N . LYS A 1 237 ? 11.797 -2.509 -28.418 1.00 97.69 237 LYS A N 1
ATOM 1737 C CA . LYS A 1 237 ? 11.310 -1.586 -29.444 1.00 97.69 237 LYS A CA 1
ATOM 1738 C C . LYS A 1 237 ? 12.461 -0.707 -29.934 1.00 97.69 237 LYS A C 1
ATOM 1740 O O . LYS A 1 237 ? 13.480 -0.566 -29.257 1.00 97.69 237 LYS A O 1
ATOM 1745 N N . THR A 1 238 ? 12.305 -0.102 -31.106 1.00 96.94 238 THR A N 1
ATOM 1746 C CA . THR A 1 238 ? 13.247 0.913 -31.597 1.00 96.94 238 THR A CA 1
ATOM 1747 C C . THR A 1 238 ? 13.331 2.076 -30.611 1.00 96.94 238 THR A C 1
ATOM 1749 O O . THR A 1 238 ? 12.307 2.546 -30.117 1.00 96.94 238 THR A O 1
ATOM 1752 N N . ILE A 1 239 ? 14.546 2.558 -30.353 1.00 96.44 239 ILE A N 1
ATOM 1753 C CA . ILE A 1 239 ? 14.773 3.765 -29.558 1.00 96.44 239 ILE A CA 1
ATOM 1754 C C . ILE A 1 239 ? 14.877 4.948 -30.523 1.00 96.44 239 ILE A C 1
ATOM 1756 O O . ILE A 1 239 ? 15.800 5.009 -31.334 1.00 96.44 239 ILE A O 1
ATOM 1760 N N . ASN A 1 240 ? 13.938 5.888 -30.431 1.00 96.25 240 ASN A N 1
ATOM 1761 C CA . ASN A 1 240 ? 14.003 7.146 -31.172 1.00 96.25 240 ASN A CA 1
ATOM 1762 C C . ASN A 1 240 ? 14.814 8.164 -30.367 1.00 96.25 240 ASN A C 1
ATOM 1764 O O . ASN A 1 240 ? 14.486 8.442 -29.214 1.00 96.25 240 ASN A O 1
ATOM 1768 N N . ILE A 1 241 ? 15.868 8.717 -30.967 1.00 96.62 241 ILE A N 1
ATOM 1769 C CA . ILE A 1 241 ? 16.798 9.633 -30.299 1.00 96.62 241 ILE A CA 1
ATOM 1770 C C . ILE A 1 241 ? 16.901 10.906 -31.136 1.00 96.62 241 ILE A C 1
ATOM 1772 O O . ILE A 1 241 ? 17.353 10.866 -32.275 1.00 96.62 241 ILE A O 1
ATOM 1776 N N . THR A 1 242 ? 16.485 12.037 -30.568 1.00 96.81 242 THR A N 1
ATOM 1777 C CA . THR A 1 242 ? 16.540 13.351 -31.239 1.00 96.81 242 THR A CA 1
ATOM 1778 C C . THR A 1 242 ? 17.958 13.940 -31.254 1.00 96.81 242 THR A C 1
ATOM 1780 O O . THR A 1 242 ? 18.265 14.815 -32.056 1.00 96.81 242 THR A O 1
ATOM 1783 N N . GLY A 1 243 ? 18.831 13.469 -30.358 1.00 96.06 243 GLY A N 1
ATOM 1784 C CA . GLY A 1 243 ? 20.219 13.913 -30.222 1.00 96.06 243 GLY A CA 1
ATOM 1785 C C . GLY A 1 243 ? 21.256 12.899 -30.712 1.00 96.06 243 GLY A C 1
ATOM 1786 O O . GLY A 1 243 ? 20.952 11.914 -31.382 1.00 96.06 243 GLY A O 1
ATOM 1787 N N . ARG A 1 244 ? 22.518 13.138 -30.345 1.00 96.62 244 ARG A N 1
ATOM 1788 C CA . ARG A 1 244 ? 23.643 12.253 -30.670 1.00 96.62 244 ARG A CA 1
ATOM 1789 C C . ARG A 1 244 ? 23.754 11.101 -29.668 1.00 96.62 244 ARG A C 1
ATOM 1791 O O . ARG A 1 244 ? 23.615 11.307 -28.467 1.00 96.62 244 ARG A O 1
ATOM 1798 N N . VAL A 1 245 ? 24.105 9.915 -30.166 1.00 96.12 245 VAL A N 1
ATOM 1799 C CA . VAL A 1 245 ? 24.556 8.779 -29.348 1.00 96.12 245 VAL A CA 1
ATOM 1800 C C . VAL A 1 245 ? 26.080 8.742 -29.356 1.00 96.12 245 VAL A C 1
ATOM 1802 O O . VAL A 1 245 ? 26.685 8.762 -30.427 1.00 96.12 245 VAL A O 1
ATOM 1805 N N . ASN A 1 246 ? 26.694 8.685 -28.173 1.00 96.25 246 ASN A N 1
ATOM 1806 C CA . ASN A 1 246 ? 28.145 8.599 -27.996 1.00 96.25 246 ASN A CA 1
ATOM 1807 C C . ASN A 1 246 ? 28.520 7.292 -27.280 1.00 96.25 246 ASN A C 1
ATOM 1809 O O . ASN A 1 246 ? 28.608 7.286 -26.053 1.00 96.25 246 ASN A O 1
ATOM 1813 N N . PRO A 1 247 ? 28.724 6.185 -28.012 1.00 96.31 247 PRO A N 1
ATOM 1814 C CA . PRO A 1 247 ? 29.287 4.967 -27.442 1.00 96.31 247 PRO A CA 1
ATOM 1815 C C . PRO A 1 247 ? 30.676 5.209 -26.834 1.00 96.31 247 PRO A C 1
ATOM 1817 O O . PRO A 1 247 ? 31.452 6.012 -27.353 1.00 96.31 247 PRO A O 1
ATOM 1820 N N . SER A 1 248 ? 31.010 4.486 -25.763 1.00 96.50 248 SER A N 1
ATOM 1821 C CA . SER A 1 248 ? 32.382 4.432 -25.231 1.00 96.50 248 SER A CA 1
ATOM 1822 C C . SER A 1 248 ? 33.325 3.628 -26.130 1.00 96.50 248 SER A C 1
ATOM 1824 O O . SER A 1 248 ? 34.537 3.800 -26.062 1.00 96.50 248 SER A O 1
ATOM 1826 N N . ASP A 1 249 ? 32.758 2.759 -26.966 1.00 96.44 249 ASP A N 1
ATOM 1827 C CA . ASP A 1 249 ? 33.455 1.952 -27.957 1.00 96.44 249 ASP A CA 1
ATOM 1828 C C . ASP A 1 249 ? 32.693 2.014 -29.289 1.00 96.44 249 ASP A C 1
ATOM 1830 O O . ASP A 1 249 ? 31.495 1.730 -29.348 1.00 96.44 249 ASP A O 1
ATOM 1834 N N . TYR A 1 250 ? 33.394 2.412 -30.352 1.00 95.62 250 TYR A N 1
ATOM 1835 C CA . TYR A 1 250 ? 32.871 2.489 -31.716 1.00 95.62 250 TYR A CA 1
ATOM 1836 C C . TYR A 1 250 ? 33.289 1.286 -32.575 1.00 95.62 250 TYR A C 1
ATOM 1838 O O . TYR A 1 250 ? 33.014 1.289 -33.771 1.00 95.62 250 TYR A O 1
ATOM 1846 N N . GLY A 1 251 ? 33.933 0.249 -32.028 1.00 94.69 251 GLY A N 1
ATOM 1847 C CA . GLY A 1 251 ? 34.493 -0.868 -32.801 1.00 94.69 251 GLY A CA 1
ATOM 1848 C C . GLY A 1 251 ? 33.488 -1.573 -33.726 1.00 94.69 251 GLY A C 1
ATOM 1849 O O . GLY A 1 251 ? 33.807 -1.923 -34.867 1.00 94.69 251 GLY A O 1
ATOM 1850 N N . ASN A 1 252 ? 32.229 -1.707 -33.302 1.00 94.38 252 ASN A N 1
ATOM 1851 C CA . ASN A 1 252 ? 31.143 -2.259 -34.126 1.00 94.38 252 ASN A CA 1
ATOM 1852 C 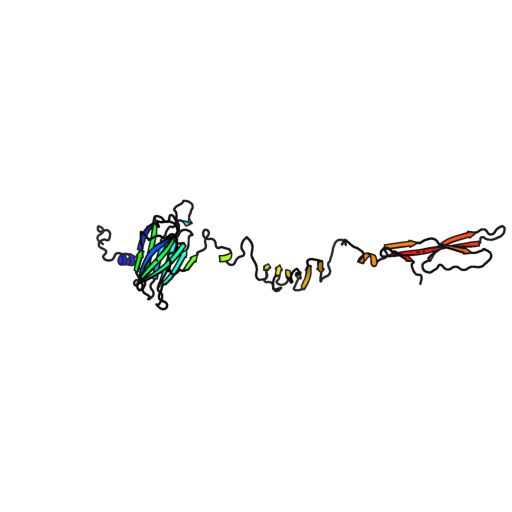C . ASN A 1 252 ? 30.620 -1.286 -35.211 1.00 94.38 252 ASN A C 1
ATOM 1854 O O . ASN A 1 252 ? 29.925 -1.695 -36.145 1.00 94.38 252 ASN A O 1
ATOM 1858 N N . PHE A 1 253 ? 30.923 0.007 -35.107 1.00 95.81 253 PHE A N 1
ATOM 1859 C CA . PHE A 1 253 ? 30.658 1.008 -36.142 1.00 95.81 253 PHE A CA 1
ATOM 1860 C C . PHE A 1 253 ? 31.841 1.100 -37.109 1.00 95.81 253 PHE A C 1
ATOM 1862 O O . PHE A 1 253 ? 31.667 0.902 -38.309 1.00 95.81 253 PHE A O 1
ATOM 1869 N N . ASP A 1 254 ? 33.043 1.300 -36.573 1.00 94.25 254 ASP A N 1
ATOM 1870 C CA . ASP A 1 254 ? 34.303 1.506 -37.293 1.00 94.25 254 ASP A CA 1
ATOM 1871 C C . ASP A 1 254 ? 34.718 0.342 -38.204 1.00 94.25 254 ASP A C 1
ATOM 1873 O O . ASP A 1 254 ? 35.507 0.528 -39.134 1.00 94.25 254 ASP A O 1
ATOM 1877 N N . SER A 1 255 ? 34.191 -0.855 -37.952 1.00 95.00 255 SER A N 1
ATOM 1878 C CA . SER A 1 255 ? 34.384 -2.042 -38.792 1.00 95.00 255 SER A CA 1
ATOM 1879 C C . SER A 1 255 ? 33.543 -2.051 -40.071 1.00 95.00 255 SER A C 1
ATOM 1881 O O . SER A 1 255 ? 33.791 -2.877 -40.947 1.00 95.00 255 SER A O 1
ATOM 1883 N N . ARG A 1 256 ? 32.567 -1.143 -40.211 1.00 95.69 256 ARG A N 1
ATOM 1884 C CA . ARG A 1 256 ? 31.584 -1.162 -41.309 1.00 95.69 256 ARG A CA 1
ATOM 1885 C C . ARG A 1 256 ? 31.827 -0.128 -42.406 1.00 95.69 256 ARG A C 1
ATOM 1887 O O . ARG A 1 256 ? 31.225 -0.251 -43.469 1.00 95.69 256 ARG A O 1
ATOM 1894 N N . TYR A 1 257 ? 32.665 0.882 -42.179 1.00 96.44 257 TYR A N 1
ATOM 1895 C CA . TYR A 1 257 ? 32.901 1.959 -43.146 1.00 96.44 257 TYR A CA 1
ATOM 1896 C C . TYR A 1 257 ? 34.385 2.227 -43.404 1.00 96.44 257 TYR A C 1
ATOM 1898 O O . TYR A 1 257 ? 35.249 1.985 -42.562 1.00 96.44 257 TYR A O 1
ATOM 1906 N N . VAL A 1 258 ? 34.669 2.753 -44.599 1.00 97.50 258 VAL A N 1
ATOM 1907 C CA . VAL A 1 258 ? 35.979 3.313 -44.944 1.00 97.50 258 VAL A CA 1
ATOM 1908 C C . VAL A 1 258 ? 36.141 4.627 -44.192 1.00 97.50 258 VAL A C 1
ATOM 1910 O O . VAL A 1 258 ? 35.337 5.541 -44.354 1.00 97.50 258 VAL A O 1
ATOM 1913 N N . LYS A 1 259 ? 37.176 4.700 -43.359 1.00 96.50 259 LYS A N 1
ATOM 1914 C CA . LYS A 1 259 ? 37.505 5.881 -42.559 1.00 96.50 259 LYS A CA 1
ATOM 1915 C C . LYS A 1 259 ? 38.374 6.881 -43.319 1.00 96.50 259 LYS A C 1
ATOM 1917 O O . LYS A 1 259 ? 38.305 8.066 -43.022 1.00 96.50 259 LYS A O 1
ATOM 1922 N N . ASP A 1 260 ? 39.180 6.403 -44.266 1.00 98.25 260 ASP A N 1
ATOM 1923 C CA . ASP A 1 260 ? 40.073 7.240 -45.074 1.00 98.25 260 ASP A CA 1
ATOM 1924 C C . ASP A 1 260 ? 40.511 6.529 -46.373 1.00 98.25 260 ASP A C 1
ATOM 1926 O O . ASP A 1 260 ? 40.438 5.298 -46.469 1.00 98.25 260 ASP A O 1
ATOM 1930 N N . VAL A 1 261 ? 40.978 7.289 -47.369 1.00 98.12 261 VAL A N 1
ATOM 1931 C CA . VAL A 1 261 ? 41.501 6.804 -48.659 1.00 98.12 261 VAL A CA 1
ATOM 1932 C C . VAL A 1 261 ? 42.757 7.590 -49.034 1.00 98.12 261 VAL A C 1
ATOM 1934 O O . VAL A 1 261 ? 42.766 8.815 -48.983 1.00 98.12 261 VAL A O 1
ATOM 1937 N N . ARG A 1 262 ? 43.820 6.898 -49.467 1.00 98.12 262 ARG A N 1
ATOM 1938 C CA . ARG A 1 262 ? 45.083 7.546 -49.865 1.00 98.12 262 ARG A CA 1
ATOM 1939 C C . ARG A 1 262 ? 45.787 6.840 -51.016 1.00 98.12 262 ARG A C 1
ATOM 1941 O O . ARG A 1 262 ? 45.505 5.683 -51.312 1.00 98.12 262 ARG A O 1
ATOM 1948 N N . LEU A 1 263 ? 46.785 7.506 -51.592 1.00 98.25 263 LEU A N 1
ATOM 1949 C CA . LEU A 1 263 ? 47.812 6.848 -52.400 1.00 98.25 263 LEU A CA 1
ATOM 1950 C C . LEU A 1 263 ? 48.936 6.337 -51.494 1.00 98.25 263 LEU A C 1
ATOM 1952 O O . LEU A 1 263 ? 49.458 7.078 -50.661 1.00 98.25 263 LEU A O 1
ATOM 1956 N N . GLY A 1 264 ? 49.309 5.071 -51.661 1.00 97.06 264 GLY A N 1
ATOM 1957 C CA . GLY A 1 264 ? 50.425 4.457 -50.954 1.00 97.06 264 GLY A CA 1
ATOM 1958 C C . GLY A 1 264 ? 51.790 4.896 -51.493 1.00 97.06 264 GLY A C 1
ATOM 1959 O O . GLY A 1 264 ? 51.934 5.907 -52.194 1.00 97.06 264 GLY A O 1
ATOM 1960 N N . SER A 1 265 ? 52.817 4.122 -51.151 1.00 97.31 265 SER A N 1
ATOM 1961 C CA . SER A 1 265 ? 54.195 4.385 -51.567 1.00 97.31 265 SER A CA 1
ATOM 1962 C C . SER A 1 265 ? 54.345 4.379 -53.090 1.00 97.31 265 SER A C 1
ATOM 1964 O O . SER A 1 265 ? 53.813 3.504 -53.771 1.00 97.31 265 SER A O 1
ATOM 1966 N N . GLN A 1 266 ? 55.097 5.347 -53.621 1.00 97.50 266 GLN A N 1
ATOM 1967 C CA . GLN A 1 266 ? 55.434 5.406 -55.046 1.00 97.50 266 GLN A CA 1
ATOM 1968 C C . GLN A 1 266 ? 56.313 4.236 -55.443 1.00 97.50 266 GLN A C 1
ATOM 1970 O O . GLN A 1 266 ? 57.271 3.917 -54.747 1.00 97.50 266 GLN A O 1
ATOM 1975 N N . GLN A 1 267 ? 55.981 3.622 -56.567 1.00 97.56 267 GLN A N 1
ATOM 1976 C CA . GLN A 1 267 ? 56.765 2.608 -57.250 1.00 97.56 267 GLN A CA 1
ATOM 1977 C C . GLN A 1 267 ? 57.203 3.162 -58.609 1.00 97.56 267 GLN A C 1
ATOM 1979 O O . GLN A 1 267 ? 56.587 4.096 -59.128 1.00 97.56 267 GLN A O 1
ATOM 1984 N N . TYR A 1 268 ? 58.270 2.603 -59.173 1.00 96.88 268 TYR A N 1
ATOM 1985 C CA . TYR A 1 268 ? 58.797 2.983 -60.481 1.00 96.88 268 TYR A CA 1
ATOM 1986 C C . TYR A 1 268 ? 58.996 1.734 -61.336 1.00 96.88 268 TYR A C 1
ATOM 1988 O O . TYR A 1 268 ? 59.580 0.756 -60.874 1.00 96.88 268 TYR A O 1
ATOM 1996 N N . TYR A 1 269 ? 58.503 1.768 -62.570 1.00 95.44 269 TYR A N 1
ATOM 1997 C CA . TYR A 1 269 ? 58.783 0.759 -63.585 1.00 95.44 269 TYR A CA 1
ATOM 1998 C C . TYR A 1 269 ? 59.658 1.400 -64.661 1.00 95.44 269 TYR A C 1
ATOM 2000 O O . TYR A 1 269 ? 59.168 2.215 -65.441 1.00 95.44 269 TYR A O 1
ATOM 2008 N N . GLY A 1 270 ? 60.953 1.082 -64.643 1.00 92.12 270 GLY A N 1
ATOM 2009 C CA . GLY A 1 270 ? 61.943 1.605 -65.584 1.00 92.12 270 GLY A CA 1
ATOM 2010 C C . GLY A 1 270 ? 62.192 0.663 -66.757 1.00 92.12 270 GLY A C 1
ATOM 2011 O O . GLY A 1 270 ? 62.100 -0.555 -66.611 1.00 92.12 270 GLY A O 1
ATOM 2012 N N . VAL A 1 271 ? 62.542 1.234 -67.905 1.00 88.44 271 VAL A N 1
ATOM 2013 C CA . VAL A 1 271 ? 62.824 0.521 -69.155 1.00 88.44 271 VAL A CA 1
ATOM 2014 C C . VAL A 1 271 ? 64.031 1.133 -69.872 1.00 88.44 271 VAL A C 1
ATOM 2016 O O . VAL A 1 271 ? 64.389 2.284 -69.638 1.00 88.44 271 VAL A O 1
ATOM 2019 N N . ASN A 1 272 ? 64.661 0.361 -70.760 1.00 83.00 272 ASN A N 1
ATOM 2020 C CA . ASN A 1 272 ? 65.776 0.835 -71.585 1.00 83.00 272 ASN A CA 1
ATOM 2021 C C . ASN A 1 272 ? 65.272 1.447 -72.908 1.00 83.00 272 ASN A C 1
ATOM 2023 O O . ASN A 1 272 ? 64.219 1.068 -73.414 1.00 83.00 272 ASN A O 1
ATOM 2027 N N . ASN A 1 273 ? 66.054 2.342 -73.520 1.00 77.12 273 ASN A N 1
ATOM 2028 C CA . ASN A 1 273 ? 65.694 3.093 -74.738 1.00 77.12 273 ASN A CA 1
ATOM 2029 C C . ASN A 1 273 ? 65.829 2.330 -76.067 1.00 77.12 273 ASN A C 1
ATOM 2031 O O . ASN A 1 273 ? 65.644 2.929 -77.123 1.00 77.12 273 ASN A O 1
ATOM 2035 N N . TRP A 1 274 ? 66.143 1.034 -76.038 1.00 78.69 274 TRP A N 1
ATOM 2036 C CA . TRP A 1 274 ? 66.359 0.221 -77.244 1.00 78.69 274 TRP A CA 1
ATOM 2037 C C . TRP A 1 274 ? 65.237 -0.798 -77.505 1.00 78.69 274 TRP A C 1
ATOM 2039 O O . TRP A 1 274 ? 65.366 -1.635 -78.395 1.00 78.69 274 TRP A O 1
ATOM 2049 N N . GLN A 1 275 ? 64.161 -0.784 -76.709 1.00 79.06 275 GLN A N 1
ATOM 2050 C CA . GLN A 1 275 ? 63.082 -1.776 -76.765 1.00 79.06 275 GLN A CA 1
ATOM 2051 C C . GLN A 1 275 ? 61.707 -1.100 -76.665 1.00 79.06 275 GLN A C 1
ATOM 2053 O O . GLN A 1 275 ? 61.505 -0.194 -75.859 1.00 79.06 275 GLN A O 1
ATOM 2058 N N . THR A 1 276 ? 60.737 -1.565 -77.456 1.00 85.06 276 THR A N 1
ATOM 2059 C CA . THR A 1 276 ? 59.321 -1.220 -77.257 1.00 85.06 276 THR A CA 1
ATOM 2060 C C . THR A 1 276 ? 58.812 -1.874 -75.974 1.00 85.06 276 THR A C 1
ATOM 2062 O O . THR A 1 276 ? 59.099 -3.044 -75.722 1.00 85.06 276 THR A O 1
ATOM 2065 N N . TRP A 1 277 ? 58.025 -1.148 -75.180 1.00 90.56 277 TRP A N 1
ATOM 2066 C CA . TRP A 1 277 ? 57.470 -1.644 -73.923 1.00 90.56 277 TRP A CA 1
ATOM 2067 C C . TRP A 1 277 ? 55.995 -1.267 -73.776 1.00 90.56 277 TRP A C 1
ATOM 2069 O O . TRP A 1 277 ? 55.521 -0.283 -74.341 1.00 90.56 277 TRP A O 1
ATOM 2079 N N . ASN A 1 278 ? 55.271 -2.079 -73.010 1.00 89.56 278 ASN A N 1
ATOM 2080 C CA . ASN A 1 278 ? 53.887 -1.845 -72.620 1.00 89.56 278 ASN A CA 1
ATOM 2081 C C . ASN A 1 278 ? 53.786 -2.069 -71.110 1.00 89.56 278 ASN A C 1
ATOM 2083 O O . ASN A 1 278 ? 54.277 -3.079 -70.604 1.00 89.56 278 ASN A O 1
ATOM 2087 N N . PHE A 1 279 ? 53.167 -1.135 -70.395 1.00 94.19 279 PHE A N 1
ATOM 2088 C CA . PHE A 1 279 ? 52.958 -1.235 -68.959 1.00 94.19 279 PHE A CA 1
ATOM 2089 C C . PHE A 1 279 ? 51.496 -0.989 -68.613 1.00 94.19 279 PHE A C 1
ATOM 2091 O O . PHE A 1 279 ? 50.895 0.003 -69.025 1.00 94.19 279 PHE A O 1
ATOM 2098 N N . GLN A 1 280 ? 50.960 -1.874 -67.782 1.00 94.38 280 GLN A N 1
ATOM 2099 C CA . GLN A 1 280 ? 49.670 -1.717 -67.133 1.00 94.38 280 GLN A CA 1
ATOM 2100 C C . GLN A 1 280 ? 49.903 -1.703 -65.627 1.00 94.38 280 GLN A C 1
ATOM 2102 O O . GLN A 1 280 ? 50.636 -2.540 -65.097 1.00 94.38 280 GLN A O 1
ATOM 2107 N N . CYS A 1 281 ? 49.286 -0.747 -64.935 1.00 95.81 281 CYS A N 1
ATOM 2108 C CA . CYS A 1 281 ? 49.334 -0.712 -63.482 1.00 95.81 281 CYS A CA 1
ATOM 2109 C C . CYS A 1 281 ? 48.817 -2.043 -62.901 1.00 95.81 281 CYS A C 1
ATOM 2111 O O . CYS A 1 281 ? 47.769 -2.521 -63.341 1.00 95.81 281 CYS A O 1
ATOM 2113 N N . PRO A 1 282 ? 49.498 -2.628 -61.894 1.00 96.06 282 PRO A N 1
ATOM 2114 C CA . PRO A 1 282 ? 48.950 -3.757 -61.147 1.00 96.06 282 PRO A CA 1
ATOM 2115 C C . PRO A 1 282 ? 47.588 -3.414 -60.520 1.00 96.06 282 PRO A C 1
ATOM 2117 O O . PRO A 1 282 ? 47.271 -2.238 -60.330 1.00 96.06 282 PRO A O 1
ATOM 2120 N N . SER A 1 283 ? 46.803 -4.428 -60.135 1.00 97.06 283 SER A N 1
ATOM 2121 C CA . SER A 1 283 ? 45.490 -4.235 -59.490 1.00 97.06 283 SER A CA 1
ATOM 2122 C C . SER A 1 283 ? 45.561 -3.204 -58.352 1.00 97.06 283 SER A C 1
ATOM 2124 O O . SER A 1 283 ? 46.488 -3.219 -57.535 1.00 97.06 283 SER A O 1
ATOM 2126 N N . GLY A 1 284 ? 44.625 -2.255 -58.349 1.00 97.06 284 GLY A N 1
ATOM 2127 C CA . GLY A 1 284 ? 44.559 -1.170 -57.375 1.00 97.06 284 GLY A CA 1
ATOM 2128 C C . GLY A 1 284 ? 45.566 -0.040 -57.554 1.00 97.06 284 GLY A C 1
ATOM 2129 O O . GLY A 1 284 ? 45.559 0.872 -56.732 1.00 97.06 284 GLY A O 1
ATOM 2130 N N . HIS A 1 285 ? 46.438 -0.070 -58.564 1.00 98.06 285 HIS A N 1
ATOM 2131 C CA . HIS A 1 285 ? 47.426 0.985 -58.786 1.00 98.06 285 HIS A CA 1
ATOM 2132 C C . HIS A 1 285 ? 46.993 1.972 -59.868 1.00 98.06 285 HIS A C 1
ATOM 2134 O O . HIS A 1 285 ? 46.293 1.625 -60.816 1.00 98.06 285 HIS A O 1
ATOM 2140 N N . VAL A 1 286 ? 47.462 3.209 -59.731 1.00 97.56 286 VAL A N 1
ATOM 2141 C CA . VAL A 1 286 ? 47.277 4.285 -60.709 1.00 97.56 286 VAL A CA 1
ATOM 2142 C C . VAL A 1 286 ? 48.624 4.893 -61.084 1.00 97.56 286 VAL A C 1
ATOM 2144 O O . VAL A 1 286 ? 49.540 4.925 -60.256 1.00 97.56 286 VAL A O 1
ATOM 2147 N N . LEU A 1 287 ? 48.748 5.382 -62.320 1.00 97.62 287 LEU A N 1
ATOM 2148 C CA . LEU A 1 287 ? 49.911 6.154 -62.759 1.00 97.62 287 LEU A CA 1
ATOM 2149 C C . LEU A 1 287 ? 49.956 7.491 -62.015 1.00 97.62 287 LEU A C 1
ATOM 2151 O O . LEU A 1 287 ? 48.945 8.178 -61.885 1.00 97.62 287 LEU A O 1
ATOM 2155 N N . THR A 1 288 ? 51.138 7.865 -61.539 1.00 97.56 288 THR A N 1
ATOM 2156 C CA . THR A 1 288 ? 51.366 9.109 -60.790 1.00 97.56 288 THR A CA 1
ATOM 2157 C C . THR A 1 288 ? 52.520 9.939 -61.338 1.00 97.56 288 THR A C 1
ATOM 2159 O O . THR A 1 288 ? 52.862 10.963 -60.758 1.00 97.56 288 THR A O 1
ATOM 2162 N N . GLY A 1 289 ? 53.141 9.508 -62.435 1.00 97.06 289 GLY A N 1
ATOM 2163 C CA . GLY A 1 289 ? 54.183 10.264 -63.117 1.00 97.06 289 GLY A CA 1
ATOM 2164 C C . GLY A 1 289 ? 54.784 9.494 -64.287 1.00 97.06 289 GLY A C 1
ATOM 2165 O O . GLY A 1 289 ? 54.655 8.273 -64.374 1.00 97.06 289 GLY A O 1
ATOM 2166 N N . ILE A 1 290 ? 55.468 10.218 -65.166 1.00 95.00 290 ILE A N 1
ATOM 2167 C CA . ILE A 1 290 ? 56.190 9.688 -66.324 1.00 95.00 290 ILE A CA 1
ATOM 2168 C C . ILE A 1 290 ? 57.627 10.199 -66.222 1.00 95.00 290 ILE A C 1
ATOM 2170 O O . ILE A 1 290 ? 57.832 11.380 -65.949 1.00 95.00 290 ILE A O 1
ATOM 2174 N N . ASN A 1 291 ? 58.608 9.318 -66.407 1.00 92.50 291 ASN A N 1
ATOM 2175 C CA . ASN A 1 291 ? 60.009 9.706 -66.515 1.00 92.50 291 ASN A CA 1
ATOM 2176 C C . ASN A 1 291 ? 60.375 9.843 -67.996 1.00 92.50 291 ASN A C 1
ATOM 2178 O O . ASN A 1 291 ? 60.320 8.860 -68.734 1.00 92.50 291 ASN A O 1
ATOM 2182 N N . VAL A 1 292 ? 60.726 11.053 -68.421 1.00 90.62 292 VAL A N 1
ATOM 2183 C CA . VAL A 1 292 ? 61.135 11.368 -69.795 1.00 90.62 292 VAL A CA 1
ATOM 2184 C C . VAL A 1 292 ? 62.645 11.582 -69.795 1.00 90.62 292 VAL A C 1
ATOM 2186 O O . VAL A 1 292 ? 63.152 12.320 -68.952 1.00 90.62 292 VAL A O 1
ATOM 2189 N N . GLN A 1 293 ? 63.358 10.923 -70.708 1.00 87.06 293 GLN A N 1
ATOM 2190 C CA . GLN A 1 293 ? 64.812 11.017 -70.819 1.00 87.06 293 GLN A CA 1
ATOM 2191 C C . GLN A 1 293 ? 65.250 11.470 -72.211 1.00 87.06 293 GLN A C 1
ATOM 2193 O O . GLN A 1 293 ? 64.701 11.026 -73.223 1.00 87.06 293 GLN A O 1
ATOM 2198 N N . ASP A 1 294 ? 66.300 12.286 -72.225 1.00 82.75 294 ASP A N 1
ATOM 2199 C CA . ASP A 1 294 ? 67.057 12.640 -73.422 1.00 82.75 294 ASP A CA 1
ATOM 2200 C C . ASP A 1 294 ? 67.909 11.434 -73.861 1.00 82.75 294 ASP A C 1
ATOM 2202 O O . ASP A 1 294 ? 68.567 10.787 -73.038 1.00 82.75 294 ASP A O 1
ATOM 2206 N N . THR A 1 295 ? 67.880 11.102 -75.152 1.00 75.56 295 THR A N 1
ATOM 2207 C CA . THR A 1 295 ? 68.645 9.987 -75.733 1.00 75.56 295 THR A CA 1
ATOM 2208 C C . THR A 1 295 ? 69.812 10.420 -76.623 1.00 75.56 295 THR A C 1
ATOM 2210 O O . THR A 1 295 ? 70.428 9.573 -77.273 1.00 75.56 295 THR A O 1
ATOM 2213 N N . GLY A 1 296 ? 70.176 11.706 -76.602 1.00 80.12 296 GLY A N 1
ATOM 2214 C CA . GLY A 1 296 ? 71.333 12.275 -77.293 1.00 80.12 296 GLY A CA 1
ATOM 2215 C C . GLY A 1 296 ? 70.992 13.024 -78.588 1.00 80.12 296 GLY A C 1
ATOM 2216 O O . GLY A 1 296 ? 69.849 13.052 -79.050 1.00 80.12 296 GLY A O 1
ATOM 2217 N N . SER A 1 297 ? 72.011 13.641 -79.198 1.00 82.88 297 SER A N 1
ATOM 2218 C CA . SER A 1 297 ? 71.867 14.529 -80.360 1.00 82.88 297 SER A CA 1
ATOM 2219 C C . SER A 1 297 ? 71.148 13.872 -81.547 1.00 82.88 297 SER A C 1
ATOM 2221 O O . SER A 1 297 ? 71.540 12.797 -81.998 1.00 82.88 297 SER A O 1
ATOM 2223 N N . ASN A 1 298 ? 70.160 14.577 -82.110 1.00 80.25 298 ASN A N 1
ATOM 2224 C CA . ASN A 1 298 ? 69.318 14.150 -83.241 1.00 80.25 298 ASN A CA 1
ATOM 2225 C C . ASN A 1 298 ? 68.377 12.961 -82.951 1.00 80.25 298 ASN A C 1
ATOM 2227 O O . ASN A 1 298 ? 68.036 12.212 -83.867 1.00 80.25 298 ASN A O 1
ATOM 2231 N N . SER A 1 299 ? 67.935 12.798 -81.701 1.00 78.12 299 SER A N 1
ATOM 2232 C CA . SER A 1 299 ? 66.888 11.842 -81.313 1.00 78.12 299 SER A CA 1
ATOM 2233 C C . SER A 1 299 ? 65.675 12.552 -80.691 1.00 78.12 299 SER A C 1
ATOM 2235 O O . SER A 1 299 ? 65.764 13.724 -80.331 1.00 78.12 299 SER A O 1
ATOM 2237 N N . ALA A 1 300 ? 64.527 11.871 -80.621 1.00 80.56 300 ALA A N 1
ATOM 2238 C CA . ALA A 1 300 ? 63.365 12.341 -79.863 1.00 80.56 300 ALA A CA 1
ATOM 2239 C C . ALA A 1 300 ? 63.455 11.859 -78.405 1.00 80.56 300 ALA A C 1
ATOM 2241 O O . ALA A 1 300 ? 64.002 10.784 -78.161 1.00 80.56 300 ALA A O 1
ATOM 2242 N N . ASP A 1 301 ? 62.882 12.619 -77.465 1.00 83.12 301 ASP A N 1
ATOM 2243 C CA . ASP A 1 301 ? 62.771 12.204 -76.062 1.00 83.12 301 ASP A CA 1
ATOM 2244 C C . ASP A 1 301 ? 62.033 10.864 -75.939 1.00 83.12 301 ASP A C 1
ATOM 2246 O O . ASP A 1 301 ? 60.971 10.660 -76.536 1.00 83.12 301 ASP A O 1
ATOM 2250 N N . ASN A 1 302 ? 62.562 9.970 -75.103 1.00 87.25 302 ASN A N 1
ATOM 2251 C CA . ASN A 1 302 ? 61.957 8.669 -74.832 1.00 87.25 302 ASN A CA 1
ATOM 2252 C C . ASN A 1 302 ? 61.370 8.611 -73.420 1.00 87.25 302 ASN A C 1
ATOM 2254 O O . ASN A 1 302 ? 61.853 9.251 -72.486 1.00 87.25 302 ASN A O 1
ATOM 2258 N N . ILE A 1 303 ? 60.345 7.777 -73.232 1.00 89.62 303 ILE A N 1
ATOM 2259 C CA . ILE A 1 303 ? 59.810 7.496 -71.899 1.00 89.62 303 ILE A CA 1
ATOM 2260 C C . ILE A 1 303 ? 60.666 6.402 -71.251 1.00 89.62 303 ILE A C 1
ATOM 2262 O O . ILE A 1 303 ? 60.598 5.235 -71.636 1.00 89.62 303 ILE A O 1
ATOM 2266 N N . ALA A 1 304 ? 61.460 6.799 -70.258 1.00 90.19 304 ALA A N 1
ATOM 2267 C CA . ALA A 1 304 ? 62.375 5.952 -69.492 1.00 90.19 304 ALA A CA 1
ATOM 2268 C C . ALA A 1 304 ? 61.666 5.048 -68.472 1.00 90.19 304 ALA A C 1
ATOM 2270 O O . ALA A 1 304 ? 62.260 4.116 -67.926 1.00 90.19 304 ALA A O 1
ATOM 2271 N N . GLY A 1 305 ? 60.407 5.355 -68.163 1.00 93.56 305 GLY A N 1
ATOM 2272 C CA . GLY A 1 305 ? 59.592 4.595 -67.231 1.00 93.56 305 GLY A CA 1
ATOM 2273 C C . GLY A 1 305 ? 58.411 5.386 -66.688 1.00 93.56 305 GLY A C 1
ATOM 2274 O O . GLY A 1 305 ? 58.193 6.549 -67.032 1.00 93.56 305 GLY A O 1
ATOM 2275 N N . VAL A 1 306 ? 57.650 4.752 -65.802 1.00 95.94 306 VAL A N 1
ATOM 2276 C CA . VAL A 1 306 ? 56.470 5.344 -65.160 1.00 95.94 306 VAL A CA 1
ATOM 2277 C C . VAL A 1 306 ? 56.494 5.164 -63.654 1.00 95.94 306 VAL A C 1
ATOM 2279 O O . VAL A 1 306 ? 56.932 4.138 -63.132 1.00 95.94 306 VAL A O 1
ATOM 2282 N N . TYR A 1 307 ? 55.972 6.165 -62.954 1.00 97.81 307 TYR A N 1
ATOM 2283 C CA . TYR A 1 307 ? 55.691 6.091 -61.529 1.00 97.81 307 TYR A CA 1
ATOM 2284 C C . TYR A 1 307 ? 54.234 5.709 -61.315 1.00 97.81 307 TYR A C 1
ATOM 2286 O O . TYR A 1 307 ? 53.346 6.222 -61.996 1.00 97.81 307 TYR A O 1
ATOM 2294 N N . TYR A 1 308 ? 53.978 4.835 -60.351 1.00 98.12 308 TYR A N 1
ATOM 2295 C CA . TYR A 1 308 ? 52.631 4.395 -60.009 1.00 98.12 308 TYR A CA 1
ATOM 2296 C C . TYR A 1 308 ? 52.502 4.163 -58.503 1.00 98.12 308 TYR A C 1
ATOM 2298 O O . TYR A 1 308 ? 53.492 3.932 -57.808 1.00 98.12 308 TYR A O 1
ATOM 2306 N N . ARG A 1 309 ? 51.283 4.259 -57.970 1.00 98.56 309 ARG A N 1
ATOM 2307 C CA . ARG A 1 309 ? 50.985 4.096 -56.536 1.00 98.56 309 ARG A CA 1
ATOM 2308 C C . ARG A 1 309 ? 49.738 3.239 -56.343 1.00 98.56 309 ARG A C 1
ATOM 2310 O O . ARG A 1 309 ? 48.804 3.400 -57.129 1.00 98.56 309 ARG A O 1
ATOM 2317 N N . PRO A 1 310 ? 49.669 2.386 -55.305 1.00 98.12 310 PRO A N 1
ATOM 2318 C CA . PRO A 1 310 ? 48.421 1.729 -54.942 1.00 98.12 310 PRO A CA 1
ATOM 2319 C C . PRO A 1 310 ? 47.454 2.749 -54.343 1.00 98.12 310 PRO A C 1
ATOM 2321 O O . PRO A 1 310 ? 47.835 3.541 -53.480 1.00 98.12 310 PRO A O 1
ATOM 2324 N N . VAL A 1 311 ? 46.191 2.694 -54.741 1.00 98.25 311 VAL A N 1
ATOM 2325 C CA . VAL A 1 311 ? 45.094 3.291 -53.984 1.00 98.25 311 VAL A CA 1
ATOM 2326 C C . VAL A 1 311 ? 44.846 2.401 -52.771 1.00 98.25 311 VAL A C 1
ATOM 2328 O O . VAL A 1 311 ? 44.687 1.185 -52.896 1.00 98.25 311 VAL A O 1
ATOM 2331 N N . GLN A 1 312 ? 44.828 2.999 -51.586 1.00 98.44 312 GLN A N 1
ATOM 2332 C CA . GLN A 1 312 ? 44.593 2.312 -50.325 1.00 98.44 312 GLN A CA 1
ATOM 2333 C C . GLN A 1 312 ? 43.351 2.865 -49.629 1.00 98.44 312 GLN A C 1
ATOM 2335 O O . GLN A 1 312 ? 43.089 4.064 -49.684 1.00 98.44 312 GLN A O 1
ATOM 2340 N N . LYS A 1 313 ? 42.624 1.999 -48.922 1.00 98.00 313 LYS A N 1
ATOM 2341 C CA . LYS A 1 313 ? 41.487 2.353 -48.061 1.00 98.00 313 LYS A CA 1
ATOM 2342 C C . LYS A 1 313 ? 41.752 1.937 -46.616 1.00 98.00 313 LYS A C 1
ATOM 2344 O O . LYS A 1 313 ? 42.307 0.863 -46.381 1.00 98.00 313 LYS A O 1
ATOM 2349 N N . TYR A 1 314 ? 41.346 2.768 -45.663 1.00 97.44 314 TYR A N 1
ATOM 2350 C CA . TYR A 1 314 ? 41.508 2.533 -44.231 1.00 97.44 314 TYR A CA 1
ATOM 2351 C C . TYR A 1 314 ? 40.198 2.040 -43.622 1.00 97.44 314 TYR A C 1
ATOM 2353 O O . TYR A 1 314 ? 39.196 2.755 -43.624 1.00 97.44 314 TYR A O 1
ATOM 2361 N N . ILE A 1 315 ? 40.195 0.814 -43.104 1.00 96.75 315 ILE A N 1
ATOM 2362 C CA . ILE A 1 315 ? 39.033 0.200 -42.452 1.00 96.75 315 ILE A CA 1
ATOM 2363 C C . ILE A 1 315 ? 39.515 -0.405 -41.138 1.00 96.75 315 ILE A C 1
ATOM 2365 O O . ILE A 1 315 ? 40.523 -1.108 -41.118 1.00 96.75 315 ILE A O 1
ATOM 2369 N N . ASN A 1 316 ? 38.807 -0.121 -40.043 1.00 94.56 316 ASN A N 1
ATOM 2370 C CA . ASN A 1 316 ? 39.073 -0.700 -38.723 1.00 94.56 316 ASN A CA 1
ATOM 2371 C C . ASN A 1 316 ? 40.552 -0.706 -38.272 1.00 94.56 316 ASN A C 1
ATOM 2373 O O . ASN A 1 316 ? 41.045 -1.704 -37.757 1.00 94.56 316 ASN A O 1
ATOM 2377 N N . GLY A 1 317 ? 41.298 0.380 -38.495 1.00 93.62 317 GLY A N 1
ATOM 2378 C CA . GLY A 1 317 ? 42.699 0.430 -38.054 1.00 93.62 317 GLY A CA 1
ATOM 2379 C C . GLY A 1 317 ? 43.723 -0.094 -39.065 1.00 93.62 317 GLY A C 1
ATOM 2380 O O . GLY A 1 317 ? 44.918 -0.039 -38.796 1.00 93.62 317 GLY A O 1
ATOM 2381 N N . THR A 1 318 ? 43.298 -0.594 -40.229 1.00 95.69 318 THR A N 1
ATOM 2382 C CA . THR A 1 318 ? 44.186 -1.233 -41.212 1.00 95.69 318 THR A CA 1
ATOM 2383 C C . THR A 1 318 ? 44.045 -0.612 -42.600 1.00 95.69 318 THR A C 1
ATOM 2385 O O . THR A 1 318 ? 42.939 -0.332 -43.065 1.00 95.69 318 THR A O 1
ATOM 2388 N N . TRP A 1 319 ? 45.182 -0.403 -43.271 1.00 97.81 319 TRP A N 1
ATOM 2389 C CA . TRP A 1 319 ? 45.241 0.018 -44.671 1.00 97.81 319 TRP A CA 1
ATOM 2390 C C . TRP A 1 319 ? 45.223 -1.197 -45.598 1.00 97.81 319 TRP A C 1
ATOM 2392 O O . TRP A 1 319 ? 46.069 -2.080 -45.484 1.00 97.81 319 TRP A O 1
ATOM 2402 N N . TYR A 1 320 ? 44.293 -1.203 -46.549 1.00 97.38 320 TYR A N 1
ATOM 2403 C CA . TYR A 1 320 ? 44.155 -2.235 -47.574 1.00 97.38 320 TYR A CA 1
ATOM 2404 C C . TYR A 1 320 ? 44.403 -1.634 -48.952 1.00 97.38 320 TYR A C 1
ATOM 2406 O O . TYR A 1 320 ? 43.868 -0.565 -49.247 1.00 97.38 320 TYR A O 1
ATOM 2414 N N . ASN A 1 321 ? 45.142 -2.332 -49.815 1.00 97.19 321 ASN A N 1
ATOM 2415 C CA . ASN A 1 321 ? 45.179 -1.988 -51.237 1.00 97.19 321 ASN A CA 1
ATOM 2416 C C . ASN A 1 321 ? 43.801 -2.263 -51.857 1.00 97.19 321 ASN A C 1
ATOM 2418 O O . ASN A 1 321 ? 43.158 -3.272 -51.557 1.00 97.19 321 ASN A O 1
ATOM 2422 N N . VAL A 1 322 ? 43.332 -1.342 -52.692 1.00 97.25 322 VAL A N 1
ATOM 2423 C CA . VAL A 1 322 ? 42.096 -1.511 -53.462 1.00 97.25 322 VAL A CA 1
ATOM 2424 C C . VAL A 1 322 ? 42.321 -2.555 -54.564 1.00 97.25 322 VAL A C 1
ATOM 2426 O O . VAL A 1 322 ? 43.456 -2.813 -54.952 1.00 97.25 322 VAL A O 1
ATOM 2429 N N . ALA A 1 323 ? 41.248 -3.178 -55.048 1.00 96.75 323 ALA A N 1
ATOM 2430 C CA . ALA A 1 323 ? 41.290 -4.095 -56.183 1.00 96.75 323 ALA A CA 1
ATOM 2431 C C . ALA A 1 323 ? 40.742 -3.411 -57.446 1.00 96.75 323 ALA A C 1
ATOM 2433 O O . ALA A 1 323 ? 39.771 -2.658 -57.365 1.00 96.75 323 ALA A O 1
ATOM 2434 N N . SER A 1 324 ? 41.352 -3.696 -58.594 1.00 95.56 324 SER A N 1
ATOM 2435 C CA . SER A 1 324 ? 40.811 -3.414 -59.930 1.00 95.56 324 SER A CA 1
ATOM 2436 C C . SER A 1 324 ? 40.020 -4.623 -60.438 1.00 95.56 324 SER A C 1
ATOM 2438 O O . SER A 1 324 ? 40.435 -5.757 -60.183 1.00 95.56 324 SER A O 1
ATOM 2440 N N . VAL A 1 325 ? 38.910 -4.369 -61.139 1.00 91.19 325 VAL A N 1
ATOM 2441 C CA . VAL A 1 325 ? 38.053 -5.374 -61.800 1.00 91.19 325 VAL A CA 1
ATOM 2442 C C . VAL A 1 325 ? 38.266 -5.395 -63.304 1.00 91.19 325 VAL A C 1
ATOM 2444 O O . VAL A 1 325 ? 38.596 -4.320 -63.853 1.00 91.19 325 VAL A O 1
#

Organism: Salmonella infantis (NCBI:txid595)

Radius of gyration: 51.2 Å; chains: 1; bounding box: 117×45×138 Å

Secondary structure (DSSP, 8-state):
--TTSTTTT-S-HHHHHHHTTPPEEEEE---SSSEEEEEEEEE--TTT-EEEEEEES-S---TT-GGGS-EEEEEEEE--STT-SEEEEEEE-SSSSEEEEEEEEEETTEEEEEEEE-TT--SEEEEEEE-TT-EEEE-SSPPEESSPPTTPEEPEEEE---SSSPPPTGGGTPPBTTB---SS-EEESS--SS-SSEEEESSSS-EEEE-STT-EEEEETTEEEEEEETTEEEESS----SS----S--HHHHTSS--EEEE---EEEE--TTS-----PPTTEEEEEEEEE---TT---EEEEEEEEEEEEEETTEEEEPPP-